Protein AF-A0A954P3N3-F1 (afdb_monomer_lite)

Structure (mmCIF, N/CA/C/O backbone):
data_AF-A0A954P3N3-F1
#
_entry.id   AF-A0A954P3N3-F1
#
loop_
_atom_site.group_PDB
_atom_site.id
_atom_site.type_symbol
_atom_site.label_atom_id
_atom_site.label_alt_id
_atom_site.label_comp_id
_atom_site.label_asym_id
_atom_site.label_entity_id
_atom_site.label_seq_id
_atom_site.pdbx_PDB_ins_code
_atom_site.Cartn_x
_atom_site.Cartn_y
_atom_site.Cartn_z
_atom_site.occupancy
_atom_site.B_iso_or_equiv
_atom_site.auth_seq_id
_atom_site.auth_comp_id
_atom_site.auth_asym_id
_atom_site.auth_atom_id
_atom_site.pdbx_PDB_model_num
ATOM 1 N N . MET A 1 1 ? 15.460 -10.161 -1.732 1.00 44.97 1 MET A N 1
ATOM 2 C CA . MET A 1 1 ? 14.731 -10.002 -2.999 1.00 44.97 1 MET A CA 1
ATOM 3 C C . MET A 1 1 ? 13.840 -11.208 -3.226 1.00 44.97 1 MET A C 1
ATOM 5 O O . MET A 1 1 ? 14.347 -12.303 -3.456 1.00 44.97 1 MET A O 1
ATOM 9 N N . MET A 1 2 ? 12.530 -11.019 -3.092 1.00 47.88 2 MET A N 1
ATOM 10 C CA . MET A 1 2 ? 11.535 -12.038 -3.416 1.00 47.88 2 MET A CA 1
ATOM 11 C C . MET A 1 2 ? 11.116 -11.872 -4.883 1.00 47.88 2 MET A C 1
ATOM 13 O O . MET A 1 2 ? 10.899 -10.753 -5.348 1.00 47.88 2 MET A O 1
ATOM 17 N N . ILE A 1 3 ? 11.045 -12.985 -5.615 1.00 57.16 3 ILE A N 1
ATOM 18 C CA . ILE A 1 3 ? 10.614 -13.038 -7.016 1.00 57.16 3 ILE A CA 1
ATOM 19 C C . ILE A 1 3 ? 9.316 -13.839 -7.060 1.00 57.16 3 ILE A C 1
ATOM 21 O O . ILE A 1 3 ? 9.303 -15.016 -6.699 1.00 57.16 3 ILE A O 1
ATOM 25 N N . ALA A 1 4 ? 8.239 -13.215 -7.528 1.00 56.47 4 ALA A N 1
ATOM 26 C CA . ALA A 1 4 ? 6.990 -13.890 -7.836 1.00 56.47 4 ALA A CA 1
ATOM 27 C C . ALA A 1 4 ? 6.860 -14.053 -9.357 1.00 56.47 4 ALA A C 1
ATOM 29 O O . ALA A 1 4 ? 6.959 -13.092 -10.121 1.00 56.47 4 ALA A O 1
ATOM 30 N N . VAL A 1 5 ? 6.630 -15.291 -9.795 1.00 49.16 5 VAL A N 1
ATOM 31 C CA . VAL A 1 5 ? 6.402 -15.636 -11.202 1.00 49.16 5 VAL A CA 1
ATOM 32 C C . VAL A 1 5 ? 4.926 -15.949 -11.392 1.00 49.16 5 VAL A C 1
ATOM 34 O O . VAL A 1 5 ? 4.408 -16.883 -10.779 1.00 49.16 5 VAL A O 1
ATOM 37 N N . GLN A 1 6 ? 4.249 -15.201 -12.263 1.00 39.75 6 GLN A N 1
ATOM 38 C CA . GLN A 1 6 ? 2.867 -15.486 -12.636 1.00 39.75 6 GLN A CA 1
ATOM 39 C C . GLN A 1 6 ? 2.790 -15.912 -14.105 1.00 39.75 6 GLN A C 1
ATOM 41 O O . GLN A 1 6 ? 3.155 -15.168 -15.017 1.00 39.75 6 GLN A O 1
ATOM 46 N N . SER A 1 7 ? 2.273 -17.121 -14.341 1.00 34.50 7 SER A N 1
ATOM 47 C CA . SER A 1 7 ? 1.965 -17.600 -15.690 1.00 34.50 7 SER A CA 1
ATOM 48 C C . SER A 1 7 ? 0.840 -16.756 -16.295 1.00 34.50 7 SER A C 1
ATOM 50 O O . SER A 1 7 ? -0.221 -16.585 -15.687 1.00 34.50 7 SER A O 1
ATOM 52 N N . ALA A 1 8 ? 1.057 -16.222 -17.497 1.00 39.81 8 ALA A N 1
ATOM 53 C CA . ALA A 1 8 ? 0.013 -15.560 -18.263 1.00 39.81 8 ALA A CA 1
ATOM 54 C C . ALA A 1 8 ? -0.977 -16.617 -18.784 1.00 39.81 8 ALA A C 1
ATOM 56 O O . ALA A 1 8 ? -0.788 -17.209 -19.845 1.00 39.81 8 ALA A O 1
ATOM 57 N N . GLY A 1 9 ? -2.042 -16.879 -18.024 1.00 37.25 9 GLY A N 1
ATOM 58 C CA . GLY A 1 9 ? -3.137 -17.759 -18.433 1.00 37.25 9 GLY A CA 1
ATOM 59 C C . GLY A 1 9 ? -3.940 -17.168 -19.594 1.00 37.25 9 GLY A C 1
ATOM 60 O O . GLY A 1 9 ? -4.992 -16.571 -19.390 1.00 37.25 9 GLY A O 1
ATOM 61 N N . GLY A 1 10 ? -3.445 -17.319 -20.822 1.00 30.97 10 GLY A N 1
ATOM 62 C CA . GLY A 1 10 ? -4.195 -17.044 -22.043 1.00 30.97 10 GLY A CA 1
ATOM 63 C C . GLY A 1 10 ? -5.036 -18.254 -22.447 1.00 30.97 10 GLY A C 1
ATOM 64 O O . GLY A 1 10 ? -4.511 -19.354 -22.607 1.00 30.97 10 GLY A O 1
ATOM 65 N N . ILE A 1 11 ? -6.340 -18.050 -22.660 1.00 36.94 11 ILE A N 1
ATOM 66 C CA . ILE A 1 11 ? -7.252 -19.033 -23.261 1.00 36.94 11 ILE A CA 1
ATOM 67 C C . ILE A 1 11 ? -6.791 -19.298 -24.705 1.00 36.94 11 ILE A C 1
ATOM 69 O O . ILE A 1 11 ? -7.250 -18.671 -25.657 1.00 36.94 11 ILE A O 1
ATOM 73 N N . ARG A 1 12 ? -5.857 -20.228 -24.893 1.00 35.78 12 ARG A N 1
ATOM 74 C CA . ARG A 1 12 ? -5.630 -20.902 -26.173 1.00 35.78 12 ARG A CA 1
ATOM 75 C C . ARG A 1 12 ? -5.727 -22.391 -25.914 1.00 35.78 12 ARG A C 1
ATOM 77 O O . ARG A 1 12 ? -4.878 -22.974 -25.251 1.00 35.78 12 ARG A O 1
ATOM 84 N N . GLY A 1 13 ? -6.808 -22.985 -26.414 1.00 34.66 13 GLY A N 1
ATOM 85 C CA . GLY A 1 13 ? -7.097 -24.403 -26.270 1.00 34.66 13 GLY A CA 1
ATOM 86 C C . GLY A 1 13 ? -5.960 -25.267 -26.806 1.00 34.66 13 GLY A C 1
ATOM 87 O O . GLY A 1 13 ? -5.831 -25.464 -28.011 1.00 34.66 13 GLY A O 1
ATOM 88 N N . ARG A 1 14 ? -5.163 -25.815 -25.893 1.00 33.09 14 ARG A N 1
ATOM 89 C CA . ARG A 1 14 ? -4.461 -27.085 -26.060 1.00 33.09 14 ARG A CA 1
ATOM 90 C C . ARG A 1 14 ? -4.616 -27.858 -24.756 1.00 33.09 14 ARG A C 1
ATOM 92 O O . ARG A 1 14 ? -4.480 -27.292 -23.677 1.00 33.09 14 ARG A O 1
ATOM 99 N N . HIS A 1 15 ? -5.003 -29.123 -24.886 1.00 28.38 15 HIS A N 1
ATOM 100 C CA . HIS A 1 15 ? -5.267 -30.042 -23.781 1.00 28.38 15 HIS A CA 1
ATOM 101 C C . HIS A 1 15 ? -4.127 -30.064 -22.745 1.00 28.38 15 HIS A C 1
ATOM 103 O O . HIS A 1 15 ? -2.961 -30.006 -23.143 1.00 28.38 15 HIS A O 1
ATOM 109 N N . PRO A 1 16 ? -4.435 -30.199 -21.442 1.00 28.98 16 PRO A N 1
ATOM 110 C CA . PRO A 1 16 ? -3.412 -30.271 -20.409 1.00 28.98 16 PRO A CA 1
ATOM 111 C C . PRO A 1 16 ? -2.798 -31.680 -20.374 1.00 28.98 16 PRO A C 1
ATOM 113 O O . PRO A 1 16 ? -3.548 -32.660 -20.362 1.00 28.98 16 PRO A O 1
ATOM 116 N N . PRO A 1 17 ? -1.466 -31.838 -20.284 1.00 30.66 17 PRO A N 1
ATOM 117 C CA . PRO A 1 17 ? -0.920 -33.008 -19.627 1.00 30.66 17 PRO A CA 1
ATOM 118 C C . PRO A 1 17 ? -1.142 -32.837 -18.120 1.00 30.66 17 PRO A C 1
ATOM 120 O O . PRO A 1 17 ? -0.838 -31.802 -17.526 1.00 30.66 17 PRO A O 1
ATOM 123 N N . SER A 1 18 ? -1.739 -33.854 -17.509 1.00 33.41 18 SER A N 1
ATOM 124 C CA . SER A 1 18 ? -1.973 -33.943 -16.074 1.00 33.41 18 SER A CA 1
ATOM 125 C C . SER A 1 18 ? -0.650 -33.871 -15.311 1.00 33.41 18 SER A C 1
ATOM 127 O O . SER A 1 18 ? 0.081 -34.857 -15.243 1.00 33.41 18 SER A O 1
ATOM 129 N N . THR A 1 19 ? -0.368 -32.730 -14.692 1.00 28.39 19 THR A N 1
ATOM 130 C CA . THR A 1 19 ? 0.668 -32.637 -13.663 1.00 28.39 19 THR A CA 1
ATOM 131 C C . THR A 1 19 ? 0.189 -31.672 -12.592 1.00 28.39 19 THR A C 1
ATOM 133 O O . THR A 1 19 ? -0.054 -30.497 -12.846 1.00 28.39 19 THR A O 1
ATOM 136 N N . SER A 1 20 ? -0.023 -32.227 -11.402 1.00 25.11 20 SER A N 1
ATOM 137 C CA . SER A 1 20 ? -0.339 -31.522 -10.163 1.00 25.11 20 SER A CA 1
ATOM 138 C C . SER A 1 20 ? 0.667 -30.388 -9.933 1.00 25.11 20 SER A C 1
ATOM 140 O O . SER A 1 20 ? 1.847 -30.655 -9.711 1.00 25.11 20 SER A O 1
ATOM 142 N N . LEU A 1 21 ? 0.202 -29.137 -9.961 1.00 26.50 21 LEU A N 1
ATOM 143 C CA . LEU A 1 21 ? 0.976 -27.969 -9.542 1.00 26.50 21 LEU A CA 1
ATOM 144 C C . LEU A 1 21 ? 1.099 -27.984 -8.014 1.00 26.50 21 LEU A C 1
ATOM 146 O O . LEU A 1 21 ? 0.220 -27.511 -7.298 1.00 26.50 21 LEU A O 1
ATOM 150 N N . ALA A 1 22 ? 2.194 -28.555 -7.520 1.00 24.34 22 ALA A N 1
ATOM 151 C CA . ALA A 1 22 ? 2.690 -28.238 -6.191 1.00 24.34 22 ALA A CA 1
ATOM 152 C C . ALA A 1 22 ? 3.301 -26.829 -6.234 1.00 24.34 22 ALA A C 1
ATOM 154 O O . ALA A 1 22 ? 4.053 -26.509 -7.156 1.00 24.34 22 ALA A O 1
ATOM 155 N N . ALA A 1 23 ? 2.985 -25.994 -5.242 1.00 27.66 23 ALA A N 1
ATOM 156 C CA . ALA A 1 23 ? 3.718 -24.762 -4.975 1.00 27.66 23 ALA A CA 1
ATOM 157 C C . ALA A 1 23 ? 5.172 -25.135 -4.638 1.00 27.66 23 ALA A C 1
ATOM 159 O O . ALA A 1 23 ? 5.476 -25.565 -3.528 1.00 27.66 23 ALA A O 1
ATOM 160 N N . GLY A 1 24 ? 6.047 -25.079 -5.640 1.00 24.27 24 GLY A N 1
ATOM 161 C CA . GLY A 1 24 ? 7.456 -25.418 -5.511 1.00 24.27 24 GLY A CA 1
ATOM 162 C C . GLY A 1 24 ? 8.285 -24.169 -5.259 1.00 24.27 24 GLY A C 1
ATOM 163 O O . GLY A 1 24 ? 8.449 -23.341 -6.151 1.00 24.27 24 GLY A O 1
ATOM 164 N N . THR A 1 25 ? 8.842 -24.055 -4.058 1.00 24.28 25 THR A N 1
ATOM 165 C CA . THR A 1 25 ? 10.007 -23.209 -3.790 1.00 24.28 25 THR A CA 1
ATOM 166 C C . THR A 1 25 ? 11.180 -23.779 -4.587 1.00 24.28 25 THR A C 1
ATOM 168 O O . THR A 1 25 ? 11.694 -24.848 -4.255 1.00 24.28 25 THR A O 1
ATOM 171 N N . TRP A 1 26 ? 11.599 -23.113 -5.661 1.00 26.52 26 TRP A N 1
ATOM 172 C CA . TRP A 1 26 ? 12.779 -23.536 -6.415 1.00 26.52 26 TRP A CA 1
ATOM 173 C C . TRP A 1 26 ? 14.045 -23.121 -5.657 1.00 26.52 26 TRP A C 1
ATOM 175 O O . TRP A 1 26 ? 14.507 -21.989 -5.758 1.00 26.52 26 TRP A O 1
ATOM 185 N N . ALA A 1 27 ? 14.609 -24.049 -4.883 1.00 23.83 27 ALA A N 1
ATOM 186 C CA . ALA A 1 27 ? 15.984 -23.957 -4.407 1.00 23.83 27 ALA A CA 1
ATOM 187 C C . ALA A 1 27 ? 16.910 -24.516 -5.498 1.00 23.83 27 ALA A C 1
ATOM 189 O O . ALA A 1 27 ? 16.914 -25.718 -5.766 1.00 23.83 27 ALA A O 1
ATOM 190 N N . ILE A 1 28 ? 17.681 -23.644 -6.149 1.00 29.25 28 ILE A N 1
ATOM 191 C CA . ILE A 1 28 ? 18.697 -24.044 -7.130 1.00 29.25 28 ILE A CA 1
ATOM 192 C C . ILE A 1 28 ? 19.820 -24.780 -6.381 1.00 29.25 28 ILE A C 1
ATOM 194 O O . ILE A 1 28 ? 20.606 -24.174 -5.648 1.00 29.25 28 ILE A O 1
ATOM 198 N N . SER A 1 29 ? 19.876 -26.105 -6.547 1.00 23.52 29 SER A N 1
ATOM 199 C CA . SER A 1 29 ? 20.951 -26.964 -6.042 1.00 23.52 29 SER A CA 1
ATOM 200 C C . SER A 1 29 ? 22.263 -26.602 -6.742 1.00 23.52 29 SER A C 1
ATOM 202 O O . SER A 1 29 ? 22.416 -26.805 -7.944 1.00 23.52 29 SER A O 1
ATOM 204 N N . HIS A 1 30 ? 23.191 -26.013 -5.988 1.00 34.56 30 HIS A N 1
ATOM 205 C CA . HIS A 1 30 ? 24.526 -25.673 -6.463 1.00 34.56 30 HIS A CA 1
ATOM 206 C C . HIS A 1 30 ? 25.463 -26.872 -6.314 1.00 34.56 30 HIS A C 1
ATOM 208 O O . HIS A 1 30 ? 25.883 -27.207 -5.207 1.00 34.56 30 HIS A O 1
ATOM 214 N N . SER A 1 31 ? 25.888 -27.435 -7.437 1.00 28.19 31 SER A N 1
ATOM 215 C CA . SER A 1 31 ? 27.193 -28.082 -7.531 1.00 28.19 31 SER A CA 1
ATOM 216 C C . SER A 1 31 ? 27.883 -27.579 -8.796 1.00 28.19 31 SER A C 1
ATOM 218 O O . SER A 1 31 ? 27.408 -27.833 -9.897 1.00 28.19 31 SER A O 1
ATOM 220 N N . ASP A 1 32 ? 28.986 -26.858 -8.586 1.00 29.09 32 ASP A N 1
ATOM 221 C CA . ASP A 1 32 ? 30.000 -26.453 -9.573 1.00 29.09 32 ASP 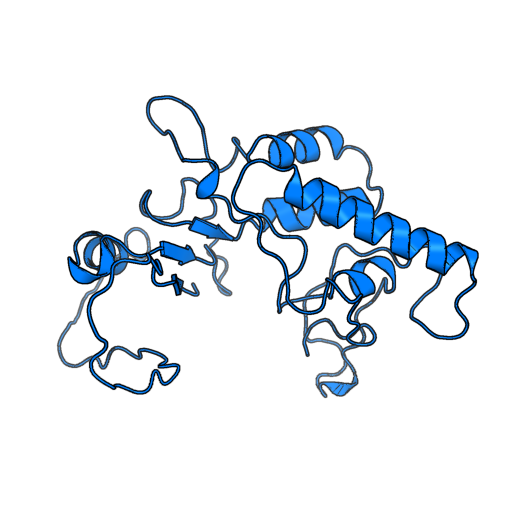A CA 1
ATOM 222 C C . ASP A 1 32 ? 29.830 -25.142 -10.347 1.00 29.09 32 ASP A C 1
ATOM 224 O O . ASP A 1 32 ? 30.134 -25.066 -11.535 1.00 29.09 32 ASP A O 1
ATOM 228 N N . VAL A 1 33 ? 29.515 -24.049 -9.644 1.00 30.22 33 VAL A N 1
ATOM 229 C CA . VAL A 1 33 ? 29.783 -22.706 -10.175 1.00 30.22 33 VAL A CA 1
ATOM 230 C C . VAL A 1 33 ? 30.387 -21.802 -9.096 1.00 30.22 33 VAL A C 1
ATOM 232 O O . VAL A 1 33 ? 29.708 -21.339 -8.183 1.00 30.22 33 VAL A O 1
ATOM 235 N N . ARG A 1 34 ? 31.698 -21.544 -9.187 1.00 28.84 34 ARG A N 1
ATOM 236 C CA . ARG A 1 34 ? 32.358 -20.470 -8.430 1.00 28.84 34 ARG A CA 1
ATOM 237 C C . ARG A 1 34 ? 32.257 -19.179 -9.236 1.00 28.84 34 ARG A C 1
ATOM 239 O O . ARG A 1 34 ? 33.102 -18.937 -10.092 1.00 28.84 34 ARG A O 1
ATOM 246 N N . PHE A 1 35 ? 31.278 -18.335 -8.928 1.00 34.22 35 PHE A N 1
ATOM 247 C CA . PHE A 1 35 ? 31.239 -16.972 -9.448 1.00 34.22 35 PHE A CA 1
ATOM 248 C C . PHE A 1 35 ? 31.500 -15.958 -8.331 1.00 34.22 35 PHE A C 1
ATOM 250 O O . PHE A 1 35 ? 30.670 -15.708 -7.464 1.00 34.22 35 PHE A O 1
ATOM 257 N N . CYS A 1 36 ? 32.701 -15.375 -8.358 1.00 30.62 36 CYS A N 1
ATOM 258 C CA . CYS A 1 36 ? 33.002 -14.110 -7.696 1.00 30.62 36 CYS A CA 1
ATOM 259 C C . CYS A 1 36 ? 32.359 -13.011 -8.546 1.00 30.62 36 CYS A C 1
ATOM 261 O O . CYS A 1 36 ? 32.961 -12.572 -9.528 1.00 30.62 36 CYS A O 1
ATOM 263 N N . HIS A 1 37 ? 31.103 -12.658 -8.274 1.00 43.09 37 HIS A N 1
ATOM 264 C CA . HIS A 1 37 ? 30.370 -11.672 -9.069 1.00 43.09 37 HIS A CA 1
ATOM 265 C C . HIS A 1 37 ? 29.916 -10.493 -8.219 1.00 43.09 37 HIS A C 1
ATOM 267 O O . HIS A 1 37 ? 29.552 -10.635 -7.053 1.00 43.09 37 HIS A O 1
ATOM 273 N N . SER A 1 38 ? 30.005 -9.314 -8.830 1.00 44.78 38 SER A N 1
ATOM 274 C CA . SER A 1 38 ? 29.583 -8.047 -8.253 1.00 44.78 38 SER A CA 1
ATOM 275 C C . SER A 1 38 ? 28.090 -8.097 -7.935 1.00 44.78 38 SER A C 1
ATOM 277 O O . SER A 1 38 ? 27.282 -8.368 -8.819 1.00 44.78 38 SER A O 1
ATOM 279 N N . LEU A 1 39 ? 27.714 -7.774 -6.695 1.00 55.00 39 LEU A N 1
ATOM 280 C CA . LEU A 1 39 ? 26.309 -7.585 -6.309 1.00 55.00 39 LEU A CA 1
ATOM 281 C C . LEU A 1 39 ? 25.640 -6.421 -7.064 1.00 55.00 39 LEU A C 1
ATOM 283 O O . LEU A 1 39 ? 24.421 -6.300 -7.025 1.00 55.00 39 LEU A O 1
ATOM 287 N N . ALA A 1 40 ? 26.421 -5.569 -7.740 1.00 59.03 40 ALA A N 1
ATOM 288 C CA . ALA A 1 40 ? 25.891 -4.460 -8.527 1.00 59.03 40 ALA A CA 1
ATOM 289 C C . ALA A 1 40 ? 25.200 -4.924 -9.821 1.00 59.03 40 ALA A C 1
ATOM 291 O O . ALA A 1 40 ? 24.256 -4.277 -10.259 1.00 59.03 40 ALA A O 1
ATOM 292 N N . GLU A 1 41 ? 25.638 -6.042 -10.409 1.00 65.50 41 GLU A N 1
ATOM 293 C CA . GLU A 1 41 ? 25.080 -6.601 -11.649 1.00 65.50 41 GLU A CA 1
ATOM 294 C C . GLU A 1 41 ? 25.051 -8.132 -11.551 1.00 65.50 41 GLU A C 1
ATOM 296 O O . GLU A 1 41 ? 25.907 -8.823 -12.112 1.00 65.50 41 GLU A O 1
ATOM 301 N N . PRO A 1 42 ? 24.115 -8.699 -10.773 1.00 75.31 42 PRO A N 1
ATOM 302 C CA . PRO A 1 42 ? 24.100 -10.134 -10.568 1.00 75.31 42 PRO A CA 1
ATOM 303 C C . PRO A 1 42 ? 23.642 -10.843 -11.859 1.00 75.31 42 PRO A C 1
ATOM 305 O O . PRO A 1 42 ? 22.656 -10.431 -12.480 1.00 75.31 42 PRO A O 1
ATOM 308 N N . PRO A 1 43 ? 24.321 -11.936 -12.259 1.00 80.94 43 PRO A N 1
ATOM 309 C CA . PRO A 1 43 ? 24.128 -12.592 -13.561 1.00 80.94 43 PRO A CA 1
ATOM 310 C C . PRO A 1 43 ? 22.709 -13.143 -13.750 1.00 80.94 43 PRO A C 1
ATOM 312 O O . PRO A 1 43 ? 22.212 -13.221 -14.872 1.00 80.94 43 PRO A O 1
ATOM 315 N N . ILE A 1 44 ? 22.037 -13.469 -12.642 1.00 86.25 44 ILE A N 1
ATOM 316 C CA . ILE A 1 44 ? 20.720 -14.106 -12.619 1.00 86.25 44 ILE A CA 1
ATOM 317 C C . ILE A 1 44 ? 19.659 -13.316 -13.393 1.00 86.25 44 ILE A C 1
ATOM 319 O O . ILE A 1 44 ? 18.785 -13.915 -14.010 1.00 86.25 44 ILE A O 1
ATOM 323 N N . PHE A 1 45 ? 19.735 -11.981 -13.421 1.00 85.06 45 PHE A N 1
ATOM 324 C CA . PHE A 1 45 ? 18.775 -11.179 -14.183 1.00 85.06 45 PHE A CA 1
ATOM 325 C C . PHE A 1 45 ? 18.962 -11.335 -15.691 1.00 85.06 45 PHE A C 1
ATOM 327 O O . PHE A 1 45 ? 17.975 -11.396 -16.419 1.00 85.06 45 PHE A O 1
ATOM 334 N N . GLY A 1 46 ? 20.211 -11.433 -16.154 1.00 84.69 46 GLY A N 1
ATOM 335 C CA . GLY A 1 46 ? 20.522 -11.705 -17.555 1.00 84.69 46 GLY A CA 1
ATOM 336 C C . GLY A 1 46 ? 20.116 -13.121 -17.956 1.00 84.69 46 GLY A C 1
ATOM 337 O O . GLY A 1 46 ? 19.527 -13.316 -19.018 1.00 84.69 46 GLY A O 1
ATOM 338 N N . GLU A 1 47 ? 20.357 -14.102 -17.085 1.00 88.81 47 GLU A N 1
ATOM 339 C CA . GLU A 1 47 ? 19.924 -15.487 -17.297 1.00 88.81 47 GLU A CA 1
ATOM 340 C C . GLU A 1 47 ? 18.397 -15.591 -17.389 1.00 88.81 47 GLU A C 1
ATOM 342 O O . GLU A 1 47 ? 17.885 -16.150 -18.354 1.00 88.81 47 GLU A O 1
ATOM 347 N N . ILE A 1 48 ? 17.657 -14.980 -16.455 1.00 89.00 48 ILE A N 1
ATOM 348 C CA . ILE A 1 48 ? 16.187 -14.951 -16.493 1.00 89.00 48 ILE A CA 1
ATOM 349 C C . ILE A 1 48 ? 15.689 -14.245 -17.758 1.00 89.00 48 ILE A C 1
ATOM 351 O O . ILE A 1 48 ? 14.786 -14.751 -18.420 1.00 89.00 48 ILE A O 1
ATOM 355 N N . ALA A 1 49 ? 16.285 -13.104 -18.119 1.00 85.50 49 ALA A N 1
ATOM 356 C CA . ALA A 1 49 ? 15.860 -12.326 -19.280 1.00 85.50 49 ALA A CA 1
ATOM 357 C C . ALA A 1 49 ? 16.109 -13.033 -20.621 1.00 85.50 49 ALA A C 1
ATOM 359 O O . ALA A 1 49 ? 15.425 -12.750 -21.601 1.00 85.50 49 ALA A O 1
ATOM 360 N N . THR A 1 50 ? 17.088 -13.936 -20.673 1.00 87.56 50 THR A N 1
ATOM 361 C CA . THR A 1 50 ? 17.445 -14.684 -21.888 1.00 87.56 50 THR A CA 1
ATOM 362 C C . THR A 1 50 ? 16.853 -16.092 -21.926 1.00 87.56 50 THR A C 1
ATOM 364 O O . THR A 1 50 ? 16.916 -16.746 -22.969 1.00 87.56 50 THR A O 1
ATOM 367 N N . HIS A 1 51 ? 16.252 -16.567 -20.830 1.00 89.69 51 HIS A N 1
ATOM 368 C CA . HIS A 1 51 ? 15.679 -17.904 -20.763 1.00 89.69 51 HIS A CA 1
ATOM 369 C C . HIS A 1 51 ? 14.380 -17.990 -21.590 1.00 89.69 51 HIS A C 1
ATOM 371 O O . HIS A 1 51 ? 13.409 -17.299 -21.277 1.00 89.69 51 HIS A O 1
ATOM 377 N N . PRO A 1 52 ? 14.297 -18.872 -22.605 1.00 90.75 52 PRO A N 1
ATOM 378 C CA . PRO A 1 52 ? 13.174 -18.897 -23.546 1.00 90.75 52 PRO A CA 1
ATOM 379 C C . PRO A 1 52 ? 11.829 -19.203 -22.875 1.00 90.75 52 PRO A C 1
ATOM 381 O O . PRO A 1 52 ? 10.831 -18.566 -23.197 1.00 90.75 52 PRO A O 1
ATOM 384 N N . ASP A 1 53 ? 11.799 -20.108 -21.891 1.00 90.44 53 ASP A N 1
ATOM 385 C CA . ASP A 1 53 ? 10.561 -20.445 -21.167 1.00 90.44 53 ASP A CA 1
ATOM 386 C C . ASP A 1 53 ? 10.050 -19.306 -20.266 1.00 90.44 53 ASP A C 1
ATOM 388 O O . ASP A 1 53 ? 8.902 -19.334 -19.822 1.00 90.44 53 ASP A O 1
ATOM 392 N N . LEU A 1 54 ? 10.898 -18.309 -19.981 1.00 87.69 54 LEU A N 1
ATOM 393 C CA . LEU A 1 54 ? 10.577 -17.171 -19.120 1.00 87.69 54 LEU A CA 1
ATOM 394 C C . LEU A 1 54 ? 10.303 -15.883 -19.919 1.00 87.69 54 LEU A C 1
ATOM 396 O O . LEU A 1 54 ? 9.997 -14.851 -19.326 1.00 87.69 54 LEU A O 1
ATOM 400 N N . ALA A 1 55 ? 10.382 -15.928 -21.251 1.00 84.69 55 ALA A N 1
ATOM 401 C CA . ALA A 1 55 ? 10.222 -14.742 -22.092 1.00 84.69 55 ALA A CA 1
ATOM 402 C C . ALA A 1 55 ? 8.789 -14.170 -22.071 1.00 84.69 55 ALA A C 1
ATOM 404 O O . ALA A 1 55 ? 8.612 -12.958 -22.155 1.00 84.69 55 ALA A O 1
ATOM 405 N N . ASP A 1 56 ? 7.774 -15.031 -21.917 1.00 85.75 56 ASP A N 1
ATOM 406 C CA . ASP A 1 56 ? 6.349 -14.665 -22.019 1.00 85.75 56 ASP A CA 1
ATOM 407 C C . ASP A 1 56 ? 5.600 -14.679 -20.666 1.00 85.75 56 ASP A C 1
ATOM 409 O O . ASP A 1 56 ? 4.365 -14.623 -20.616 1.00 85.75 56 ASP A O 1
ATOM 413 N N . ILE A 1 57 ? 6.316 -14.781 -19.543 1.00 89.69 57 ILE A N 1
ATOM 414 C CA . ILE A 1 57 ? 5.716 -14.782 -18.198 1.00 89.69 57 ILE A CA 1
ATOM 415 C C . ILE A 1 57 ? 5.764 -13.396 -17.559 1.00 89.69 57 ILE A C 1
ATOM 417 O O . ILE A 1 57 ? 6.617 -12.566 -17.865 1.00 89.69 57 ILE A O 1
ATOM 421 N N . ARG A 1 58 ? 4.853 -13.150 -16.614 1.00 89.12 58 ARG A N 1
ATOM 422 C CA . ARG A 1 58 ? 4.897 -11.931 -15.807 1.00 89.12 58 ARG A CA 1
ATOM 423 C C . ARG A 1 58 ? 5.841 -12.144 -14.634 1.00 89.12 58 ARG A C 1
ATOM 425 O O . ARG A 1 58 ? 5.638 -13.054 -13.827 1.00 89.12 58 ARG A O 1
ATOM 432 N N . LEU A 1 59 ? 6.844 -11.282 -14.551 1.00 91.44 59 LEU A N 1
ATOM 433 C CA . LEU A 1 59 ? 7.828 -11.261 -13.480 1.00 91.44 59 LEU A CA 1
ATOM 434 C C . LEU A 1 59 ? 7.507 -10.101 -12.541 1.00 91.44 59 LEU A C 1
ATOM 436 O O . LEU A 1 59 ? 7.435 -8.956 -12.981 1.00 91.44 59 LEU A O 1
ATOM 440 N N . ILE A 1 60 ? 7.294 -10.398 -11.260 1.00 92.81 60 ILE A N 1
ATOM 441 C CA . ILE A 1 60 ? 7.009 -9.402 -10.225 1.00 92.81 60 ILE A CA 1
ATOM 442 C C . ILE A 1 60 ? 8.087 -9.510 -9.144 1.00 92.81 60 ILE A C 1
ATOM 444 O O . ILE A 1 60 ? 8.399 -10.611 -8.687 1.00 92.81 60 ILE A O 1
ATOM 448 N N . ALA A 1 61 ? 8.654 -8.381 -8.729 1.00 92.19 61 ALA A N 1
ATOM 449 C CA . ALA A 1 61 ? 9.6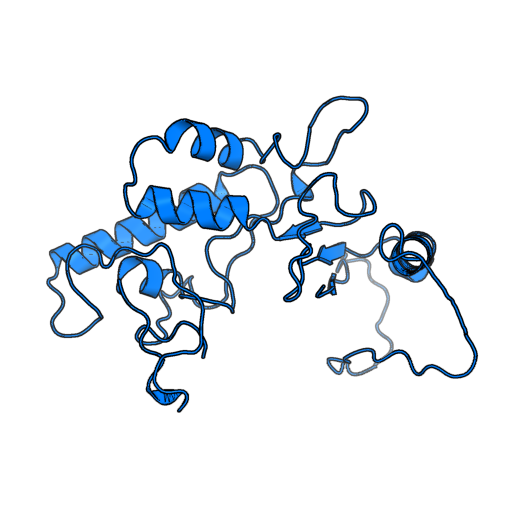83 -8.323 -7.698 1.00 92.19 61 ALA A CA 1
ATOM 450 C C . ALA A 1 61 ? 9.270 -7.451 -6.510 1.00 92.19 61 ALA A C 1
ATOM 452 O O . ALA A 1 61 ? 8.602 -6.426 -6.671 1.00 92.19 61 ALA A O 1
ATOM 453 N N . GLU A 1 62 ? 9.766 -7.828 -5.335 1.00 92.38 62 GLU A N 1
ATOM 454 C CA . GLU A 1 62 ? 10.020 -6.904 -4.230 1.00 92.38 62 GLU A CA 1
ATOM 455 C C . GLU A 1 62 ? 11.441 -6.350 -4.406 1.00 92.38 62 GLU A C 1
ATOM 457 O O . GLU A 1 62 ? 12.412 -7.074 -4.142 1.00 92.38 62 GLU A O 1
ATOM 462 N N . PRO A 1 63 ? 11.606 -5.109 -4.905 1.00 89.81 63 PRO A N 1
ATOM 463 C CA . PRO A 1 63 ? 12.901 -4.575 -5.326 1.00 89.81 63 PRO A CA 1
ATOM 464 C C . PRO A 1 63 ? 13.758 -4.096 -4.142 1.00 89.81 63 PRO A C 1
ATOM 466 O O . PRO A 1 63 ? 14.418 -3.059 -4.213 1.00 89.81 63 PRO A O 1
ATOM 469 N N . TRP A 1 64 ? 13.743 -4.831 -3.032 1.00 88.44 64 TRP A N 1
ATOM 470 C CA . TRP A 1 64 ? 14.533 -4.548 -1.840 1.00 88.44 64 TRP A CA 1
ATOM 471 C C . TRP A 1 64 ? 14.943 -5.823 -1.090 1.00 88.44 64 TRP A C 1
ATOM 473 O O . TRP A 1 64 ? 14.535 -6.949 -1.407 1.00 88.44 64 TRP A O 1
ATOM 483 N N . ASP A 1 65 ? 15.809 -5.651 -0.093 1.00 86.62 65 ASP A N 1
ATOM 484 C CA . ASP A 1 65 ? 16.168 -6.693 0.862 1.00 86.62 65 ASP A CA 1
ATOM 485 C C . ASP A 1 65 ? 16.266 -6.173 2.306 1.00 86.62 65 ASP A C 1
ATOM 487 O O . ASP A 1 65 ? 16.259 -4.973 2.574 1.00 86.62 65 ASP A O 1
ATOM 491 N N . ALA A 1 66 ? 16.366 -7.109 3.252 1.00 83.44 66 ALA A N 1
ATOM 492 C CA . ALA A 1 66 ? 16.499 -6.804 4.676 1.00 83.44 66 ALA A CA 1
ATOM 493 C C . ALA A 1 66 ? 17.879 -6.228 5.064 1.00 83.44 66 ALA A C 1
ATOM 495 O O . ALA A 1 66 ? 18.049 -5.768 6.190 1.00 83.44 66 ALA A O 1
ATOM 496 N N . HIS A 1 67 ? 18.865 -6.258 4.160 1.00 78.88 67 HIS A N 1
ATOM 497 C CA . HIS A 1 67 ? 20.222 -5.752 4.394 1.00 78.88 67 HIS A CA 1
ATOM 498 C C . HIS A 1 67 ? 20.405 -4.305 3.904 1.00 78.88 67 HIS A C 1
ATOM 500 O O . HIS A 1 67 ? 21.506 -3.762 4.000 1.00 78.88 67 HIS A O 1
ATOM 506 N N . GLY A 1 68 ? 19.332 -3.662 3.429 1.00 76.44 68 GLY A N 1
ATOM 507 C CA . GLY A 1 68 ? 19.303 -2.247 3.065 1.00 76.44 68 GLY A CA 1
ATOM 508 C C . GLY A 1 68 ? 19.420 -1.968 1.567 1.00 76.44 68 GLY A C 1
ATOM 509 O O . GLY A 1 68 ? 19.524 -0.803 1.179 1.00 76.44 68 GLY A O 1
ATOM 510 N N . LEU A 1 69 ? 19.391 -2.992 0.709 1.00 82.12 69 LEU A N 1
ATOM 511 C CA . LEU A 1 69 ? 19.278 -2.790 -0.731 1.00 82.12 69 LEU A CA 1
ATOM 512 C C . LEU A 1 69 ? 17.874 -2.271 -1.061 1.00 82.12 69 LEU A C 1
ATOM 514 O O . LEU A 1 69 ? 16.883 -2.910 -0.718 1.00 82.12 69 LEU A O 1
ATOM 518 N N . PHE A 1 70 ? 17.787 -1.137 -1.759 1.00 85.44 70 PHE A N 1
ATOM 519 C CA . PHE A 1 70 ? 16.524 -0.568 -2.236 1.00 85.44 70 PHE A CA 1
ATOM 520 C C . PHE A 1 70 ? 16.671 -0.099 -3.689 1.00 85.44 70 PHE A C 1
ATOM 522 O O . PHE A 1 70 ? 17.310 0.918 -3.981 1.00 85.44 70 PHE A O 1
ATOM 529 N N . GLN A 1 71 ? 16.099 -0.873 -4.607 1.00 86.31 71 GLN A N 1
ATOM 530 C CA . GLN A 1 71 ? 16.275 -0.761 -6.057 1.00 86.31 71 GLN A CA 1
ATOM 531 C C . GLN A 1 71 ? 14.970 -0.450 -6.801 1.00 86.31 71 GLN A C 1
ATOM 533 O O . GLN A 1 71 ? 14.893 -0.680 -7.998 1.00 86.31 71 GLN A O 1
ATOM 538 N N . LEU A 1 72 ? 13.952 0.091 -6.131 1.00 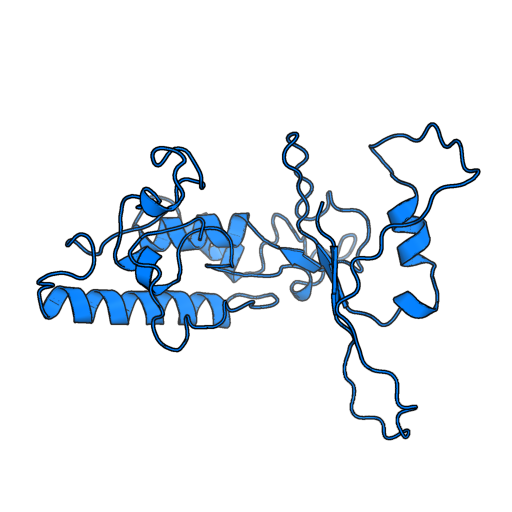88.38 72 LEU A N 1
ATOM 539 C CA . LEU A 1 72 ? 12.679 0.433 -6.772 1.00 88.38 72 LEU A CA 1
ATOM 540 C C . LEU A 1 72 ? 12.857 1.382 -7.979 1.00 88.38 72 LEU A C 1
ATOM 542 O O . LEU A 1 72 ? 13.631 2.343 -7.920 1.00 88.38 72 LEU A O 1
ATOM 546 N N . GLY A 1 73 ? 12.102 1.130 -9.049 1.00 87.62 73 GLY A N 1
ATOM 547 C CA . GLY A 1 73 ? 12.073 1.943 -10.265 1.00 87.62 73 GLY A CA 1
ATOM 548 C C . GLY A 1 73 ? 13.203 1.594 -11.236 1.00 87.62 73 GLY A C 1
ATOM 549 O O . GLY A 1 73 ? 13.539 0.422 -11.413 1.00 87.62 73 GLY A O 1
ATOM 550 N N . GLN A 1 74 ? 13.814 2.616 -11.845 1.00 82.31 74 GLN A N 1
ATOM 551 C CA . GLN A 1 74 ? 14.918 2.478 -12.816 1.00 82.31 74 GLN A CA 1
ATOM 552 C C . GLN A 1 74 ? 16.158 1.740 -12.279 1.00 82.31 74 GLN A C 1
ATOM 554 O O . GLN A 1 74 ? 17.002 1.296 -13.053 1.00 82.31 74 GLN A O 1
ATOM 559 N N . ARG A 1 75 ? 16.314 1.652 -10.952 1.00 82.44 75 ARG A N 1
ATOM 560 C CA . ARG A 1 75 ? 17.456 0.975 -10.321 1.00 82.44 75 ARG A CA 1
ATOM 561 C C . ARG A 1 75 ? 17.341 -0.548 -10.383 1.00 82.44 75 ARG A C 1
ATOM 563 O O . ARG A 1 75 ? 18.348 -1.221 -10.162 1.00 82.44 75 ARG A O 1
ATOM 570 N N . PHE A 1 76 ? 16.148 -1.083 -10.640 1.00 84.12 76 PHE A N 1
ATOM 571 C CA . PHE A 1 76 ? 15.939 -2.519 -10.727 1.00 84.12 76 PHE A CA 1
ATOM 572 C C . PHE A 1 76 ? 16.359 -3.036 -12.109 1.00 84.12 76 PHE A C 1
ATOM 574 O O . PHE A 1 76 ? 15.994 -2.428 -13.119 1.00 84.12 76 PHE A O 1
ATOM 581 N N . PRO A 1 77 ? 17.099 -4.153 -12.197 1.00 79.06 77 PRO A N 1
ATOM 582 C CA . PRO A 1 77 ? 17.583 -4.640 -13.482 1.00 79.06 77 PRO A CA 1
ATOM 583 C C . PRO A 1 77 ? 16.461 -5.113 -14.417 1.00 79.06 77 PRO A C 1
ATOM 585 O O . PRO A 1 77 ? 15.710 -6.038 -14.110 1.00 79.06 77 PRO A O 1
ATOM 588 N N . GLY A 1 78 ? 16.430 -4.535 -15.619 1.00 74.62 78 GLY A N 1
ATOM 589 C CA . GLY A 1 78 ? 15.589 -4.981 -16.730 1.00 74.62 78 GLY A CA 1
ATOM 590 C C . GLY A 1 78 ? 14.183 -4.373 -16.760 1.00 74.62 78 GLY A C 1
ATOM 591 O O . GLY A 1 78 ? 13.562 -4.087 -15.742 1.00 74.62 78 GLY A O 1
ATOM 592 N N . THR A 1 79 ? 13.647 -4.216 -17.970 1.00 76.38 79 THR A N 1
ATOM 593 C CA . THR A 1 79 ? 12.334 -3.597 -18.234 1.00 76.38 79 THR A CA 1
ATOM 594 C C . THR A 1 79 ? 11.164 -4.586 -18.209 1.00 76.38 79 THR A C 1
ATOM 596 O O . THR A 1 79 ? 10.010 -4.186 -18.315 1.00 76.38 79 THR A O 1
ATOM 599 N N . MET A 1 80 ? 11.438 -5.886 -18.056 1.00 81.44 80 MET A N 1
ATOM 600 C CA . MET A 1 80 ? 10.402 -6.931 -18.028 1.00 81.44 80 MET A CA 1
ATOM 601 C C . MET A 1 80 ? 9.752 -7.105 -16.650 1.00 81.44 80 MET A C 1
ATOM 603 O O . MET A 1 80 ? 8.730 -7.776 -16.524 1.00 81.44 80 MET A O 1
ATOM 607 N N . TRP A 1 81 ? 10.350 -6.518 -15.613 1.00 88.56 81 TRP A N 1
ATOM 608 C CA . TRP A 1 81 ? 9.913 -6.683 -14.236 1.00 88.56 81 TRP A CA 1
ATOM 609 C C . TRP A 1 81 ? 8.853 -5.658 -13.862 1.00 88.56 81 TRP A C 1
ATOM 611 O O . TRP A 1 81 ? 9.027 -4.448 -14.032 1.00 88.56 81 TRP A O 1
ATOM 621 N N . MET A 1 82 ? 7.772 -6.170 -13.292 1.00 92.50 82 MET A N 1
ATOM 622 C CA . MET A 1 82 ? 6.846 -5.403 -12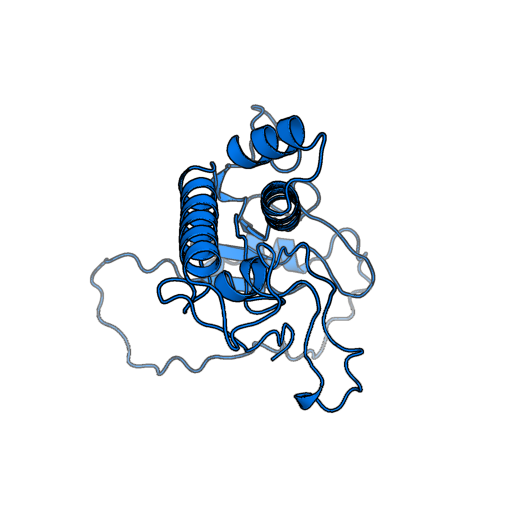.481 1.00 92.50 82 MET A CA 1
ATOM 623 C C . MET A 1 82 ? 7.398 -5.351 -11.052 1.00 92.50 82 MET A C 1
ATOM 625 O O . MET A 1 82 ? 8.021 -6.300 -10.577 1.00 92.50 82 MET A O 1
ATOM 629 N N . GLN A 1 83 ? 7.192 -4.246 -10.353 1.00 93.38 83 GLN A N 1
ATOM 630 C CA . GLN A 1 83 ? 7.829 -3.977 -9.071 1.00 93.38 83 GLN A CA 1
ATOM 631 C C . GLN A 1 83 ? 6.783 -3.519 -8.062 1.00 93.38 83 GLN A C 1
ATOM 633 O O . GLN A 1 83 ? 5.994 -2.617 -8.351 1.00 93.38 83 GLN A O 1
ATOM 638 N N . TRP A 1 84 ? 6.785 -4.122 -6.874 1.00 96.19 84 TRP A N 1
ATOM 639 C CA . TRP A 1 84 ? 5.965 -3.656 -5.757 1.00 96.19 84 TRP A CA 1
ATOM 640 C C . TRP A 1 84 ? 6.350 -2.222 -5.401 1.00 96.19 84 TRP A C 1
ATOM 642 O O . TRP A 1 84 ? 7.486 -1.946 -5.023 1.00 96.19 84 TRP A O 1
ATOM 652 N N . ASN A 1 85 ? 5.407 -1.292 -5.526 1.00 96.19 85 ASN A N 1
ATOM 653 C CA . ASN A 1 85 ? 5.655 0.121 -5.285 1.00 96.19 85 ASN A CA 1
ATOM 654 C C . ASN A 1 85 ? 5.380 0.495 -3.819 1.00 96.19 85 ASN A C 1
ATOM 656 O O . ASN A 1 85 ? 4.299 0.975 -3.470 1.00 96.19 85 ASN A O 1
ATOM 660 N N . ALA A 1 86 ? 6.381 0.303 -2.953 1.00 93.81 86 ALA A N 1
ATOM 661 C CA . ALA A 1 86 ? 6.302 0.722 -1.549 1.00 93.81 86 ALA A CA 1
ATOM 662 C C . ALA A 1 86 ? 6.055 2.236 -1.397 1.00 93.81 86 ALA A C 1
ATOM 664 O O . ALA A 1 86 ? 5.310 2.651 -0.512 1.00 93.81 86 ALA A O 1
ATOM 665 N N . GLY A 1 87 ? 6.586 3.065 -2.306 1.00 94.88 87 GLY A N 1
ATOM 666 C CA . GLY A 1 87 ? 6.340 4.512 -2.301 1.00 94.88 87 GLY A CA 1
ATOM 667 C C . GLY A 1 87 ? 4.868 4.873 -2.537 1.00 94.88 87 GLY A C 1
ATOM 668 O O . GLY A 1 87 ? 4.360 5.832 -1.947 1.00 94.88 87 GLY A O 1
ATOM 669 N N . PHE A 1 88 ? 4.157 4.089 -3.356 1.00 97.06 88 PHE A N 1
ATOM 670 C CA . PHE A 1 88 ? 2.708 4.196 -3.527 1.00 97.06 88 PHE A CA 1
ATOM 671 C C . PHE A 1 88 ? 1.978 3.850 -2.230 1.00 97.06 88 PHE A C 1
ATOM 673 O O . PHE A 1 88 ? 1.181 4.665 -1.761 1.00 97.06 88 PHE A O 1
ATOM 680 N N . ARG A 1 89 ? 2.293 2.693 -1.625 1.00 96.44 89 ARG A N 1
ATOM 681 C CA . ARG A 1 89 ? 1.718 2.255 -0.342 1.00 96.44 89 ARG A CA 1
ATOM 682 C C . ARG A 1 89 ? 1.857 3.345 0.716 1.00 96.44 89 ARG A C 1
ATOM 684 O O . ARG A 1 89 ? 0.851 3.812 1.243 1.00 96.44 89 ARG A O 1
ATOM 691 N N . GLU A 1 90 ? 3.084 3.777 0.994 1.00 95.62 90 GLU A N 1
ATOM 692 C CA . GLU A 1 90 ? 3.362 4.751 2.052 1.00 95.62 90 GLU A CA 1
ATOM 693 C C . GLU A 1 90 ? 2.648 6.081 1.805 1.00 95.62 90 GLU A C 1
ATOM 695 O O . GLU A 1 90 ? 1.993 6.608 2.703 1.00 95.62 90 GLU A O 1
ATOM 700 N N . THR A 1 91 ? 2.714 6.616 0.582 1.00 97.06 91 THR A N 1
ATOM 701 C CA . THR A 1 91 ? 2.068 7.897 0.261 1.00 97.06 91 THR A CA 1
ATOM 702 C C . THR A 1 91 ? 0.556 7.817 0.444 1.00 97.06 91 THR A C 1
ATOM 704 O O . THR A 1 91 ? -0.029 8.711 1.055 1.00 97.06 91 THR A O 1
ATOM 707 N N . MET A 1 92 ? -0.082 6.751 -0.050 1.00 95.88 92 MET A N 1
ATOM 708 C CA . MET A 1 92 ? -1.531 6.580 0.061 1.00 95.88 92 MET A CA 1
ATOM 709 C C . MET A 1 92 ? -1.971 6.440 1.519 1.00 95.88 92 MET A C 1
ATOM 711 O O . MET A 1 92 ? -2.904 7.122 1.940 1.00 95.88 92 MET A O 1
ATOM 715 N N . GLN A 1 93 ? -1.276 5.615 2.306 1.00 96.00 93 GLN A N 1
ATOM 716 C CA . GLN A 1 93 ? -1.582 5.433 3.726 1.00 96.00 93 GLN A CA 1
ATOM 717 C C . GLN A 1 93 ? -1.415 6.743 4.518 1.00 96.00 93 GLN A C 1
ATOM 719 O O . GLN A 1 93 ? -2.316 7.153 5.250 1.00 96.00 93 GLN A O 1
ATOM 724 N N . ARG A 1 94 ? -0.319 7.481 4.296 1.00 96.69 94 ARG A N 1
ATOM 725 C CA . ARG A 1 94 ? -0.084 8.782 4.944 1.00 96.69 94 ARG A CA 1
ATOM 726 C C . ARG A 1 94 ? -1.112 9.844 4.535 1.00 96.69 94 ARG A C 1
ATOM 728 O O . ARG A 1 94 ? -1.549 10.628 5.377 1.00 96.69 94 ARG A O 1
ATOM 735 N N . CYS A 1 95 ? -1.563 9.842 3.277 1.00 94.56 95 CYS A N 1
ATOM 736 C CA . CYS A 1 95 ? -2.664 10.703 2.830 1.00 94.56 95 CYS A CA 1
ATOM 737 C C . CYS A 1 95 ? -3.977 10.365 3.550 1.00 94.56 95 CYS A C 1
ATOM 739 O O . CYS A 1 95 ? -4.699 11.272 3.957 1.00 94.56 95 CYS A O 1
ATOM 741 N N . MET A 1 96 ? -4.278 9.079 3.757 1.00 92.19 96 MET A N 1
ATOM 742 C CA . MET A 1 96 ? -5.471 8.643 4.500 1.00 92.19 96 MET A CA 1
ATOM 743 C C . MET A 1 96 ? -5.419 9.028 5.975 1.00 92.19 96 MET A C 1
ATOM 745 O O . MET A 1 96 ? -6.441 9.384 6.563 1.00 92.19 96 MET A O 1
ATOM 749 N N . ARG A 1 97 ? -4.216 9.044 6.551 1.00 93.75 97 ARG A N 1
ATOM 750 C CA . ARG A 1 97 ? -3.946 9.585 7.886 1.00 93.75 97 ARG A CA 1
ATOM 751 C C . ARG A 1 97 ? -4.065 11.115 7.964 1.00 93.75 97 ARG A C 1
ATOM 753 O O . ARG A 1 97 ? -3.979 11.674 9.051 1.00 93.75 97 ARG A O 1
ATOM 760 N N . SER A 1 98 ? -4.327 11.789 6.840 1.00 91.44 98 SER A N 1
ATOM 761 C CA . SER A 1 98 ? -4.444 13.249 6.732 1.00 91.44 98 SER A CA 1
ATOM 762 C C . SER A 1 98 ? -3.157 13.994 7.102 1.00 91.44 98 SER A C 1
ATOM 764 O O . SER A 1 98 ? -3.202 15.039 7.742 1.00 91.44 98 SER A O 1
ATOM 766 N N . GLU A 1 99 ? -1.997 13.463 6.706 1.00 94.94 99 GLU A N 1
ATOM 767 C CA . GLU A 1 99 ? -0.736 14.199 6.823 1.00 94.94 99 GLU A CA 1
ATOM 768 C C . GLU A 1 99 ? -0.644 15.366 5.830 1.00 94.94 99 GLU A C 1
ATOM 770 O O . GLU A 1 99 ? -0.957 15.237 4.642 1.00 94.94 99 GLU A O 1
ATOM 775 N N . ASP A 1 100 ? -0.150 16.503 6.319 1.00 94.44 100 ASP A N 1
ATOM 776 C CA . ASP A 1 100 ? -0.009 17.726 5.536 1.00 94.44 100 ASP A CA 1
ATOM 777 C C . ASP A 1 100 ? 1.075 17.622 4.449 1.00 94.44 100 ASP A C 1
ATOM 779 O O . ASP A 1 100 ? 2.078 16.918 4.577 1.00 94.44 100 ASP A O 1
ATOM 783 N N . GLY A 1 101 ? 0.899 18.385 3.366 1.00 95.38 101 GLY A N 1
ATOM 784 C CA . GLY A 1 101 ? 1.923 18.559 2.328 1.00 95.38 101 GLY A CA 1
ATOM 785 C C . GLY A 1 101 ? 2.083 17.393 1.345 1.00 95.38 101 GLY A C 1
ATOM 786 O O . GLY A 1 101 ? 2.977 17.431 0.503 1.00 95.38 101 GLY A O 1
ATOM 787 N N . LEU A 1 102 ? 1.217 16.377 1.392 1.00 96.38 102 LEU A N 1
ATOM 788 C CA . LEU A 1 102 ? 1.342 15.182 0.547 1.00 96.38 102 LEU A CA 1
ATOM 789 C C . LEU A 1 102 ? 0.673 15.275 -0.829 1.00 96.38 102 LEU A C 1
ATOM 791 O O . LEU A 1 102 ? 0.836 14.361 -1.631 1.00 96.38 102 LEU A O 1
ATOM 795 N N . VAL A 1 103 ? -0.039 16.363 -1.141 1.00 95.88 103 VAL A N 1
ATOM 796 C CA . VAL A 1 103 ? -0.793 16.497 -2.404 1.00 95.88 103 VAL A CA 1
ATOM 797 C C . VAL A 1 103 ? 0.094 16.282 -3.635 1.00 95.88 103 VAL A C 1
ATOM 799 O O . VAL A 1 103 ? -0.314 15.577 -4.553 1.00 95.88 103 VAL A O 1
ATOM 802 N N . GLY A 1 104 ? 1.315 16.830 -3.648 1.00 97.00 104 GLY A N 1
ATOM 803 C CA . GLY A 1 104 ? 2.258 16.621 -4.754 1.00 97.00 104 GLY A CA 1
ATOM 804 C C . GLY A 1 104 ? 2.621 15.145 -4.930 1.00 97.00 104 GLY A C 1
ATOM 805 O O . GLY A 1 104 ? 2.447 14.592 -6.011 1.00 97.00 104 GLY A O 1
ATOM 806 N N . ASN A 1 105 ? 3.017 14.485 -3.837 1.00 96.94 105 ASN A N 1
ATOM 807 C CA . ASN A 1 105 ? 3.358 13.061 -3.844 1.00 96.94 105 ASN A CA 1
ATOM 808 C C . ASN A 1 105 ? 2.167 12.191 -4.266 1.00 96.94 105 ASN A C 1
ATOM 810 O O . ASN A 1 105 ? 2.344 11.252 -5.040 1.00 96.94 105 ASN A O 1
ATOM 814 N N . LEU A 1 106 ? 0.959 12.513 -3.792 1.00 96.69 106 LEU A N 1
ATOM 815 C CA . LEU A 1 106 ? -0.273 11.821 -4.165 1.00 96.69 106 LEU A CA 1
ATOM 816 C C . LEU A 1 106 ? -0.521 11.905 -5.674 1.00 96.69 106 LEU A C 1
ATOM 818 O O . LEU A 1 106 ? -0.793 10.884 -6.299 1.00 96.69 106 LEU A O 1
ATOM 822 N N . MET A 1 107 ? -0.388 13.096 -6.266 1.00 97.06 107 MET A N 1
ATOM 823 C CA . MET A 1 107 ? -0.570 13.279 -7.709 1.00 97.06 107 MET A CA 1
ATOM 824 C C . MET A 1 107 ? 0.466 12.493 -8.513 1.00 97.06 107 MET A C 1
ATOM 826 O O . MET A 1 107 ? 0.091 11.811 -9.463 1.00 97.06 107 MET A O 1
ATOM 830 N N . THR A 1 108 ? 1.731 12.492 -8.086 1.00 96.06 108 THR A N 1
ATOM 831 C CA . THR A 1 108 ? 2.786 11.652 -8.676 1.00 96.06 108 THR A CA 1
ATOM 832 C C . THR A 1 108 ? 2.418 10.166 -8.628 1.00 96.06 108 THR A C 1
ATOM 834 O O . THR A 1 108 ? 2.506 9.468 -9.638 1.00 96.06 108 THR A O 1
ATOM 837 N N . ARG A 1 109 ? 1.927 9.666 -7.483 1.00 96.56 109 ARG A N 1
ATOM 838 C CA . ARG A 1 109 ? 1.499 8.262 -7.359 1.00 96.56 109 ARG A CA 1
ATOM 839 C C . ARG A 1 109 ? 0.315 7.925 -8.269 1.00 96.56 109 ARG A C 1
ATOM 841 O O . ARG A 1 109 ? 0.317 6.861 -8.878 1.00 96.56 109 ARG A O 1
ATOM 848 N N . LEU A 1 110 ? -0.675 8.814 -8.371 1.00 95.94 110 LEU A N 1
ATOM 849 C CA . LEU A 1 110 ? -1.850 8.623 -9.230 1.00 95.94 110 LEU A CA 1
ATOM 850 C C . LEU A 1 110 ? -1.500 8.668 -10.724 1.00 95.94 110 LEU A C 1
ATOM 852 O O . LEU A 1 110 ? -2.094 7.924 -11.502 1.00 95.94 110 LEU A O 1
ATOM 856 N N . TYR A 1 111 ? -0.541 9.510 -11.117 1.00 94.94 111 TYR A N 1
ATOM 857 C CA . TYR A 1 111 ? -0.103 9.654 -12.509 1.00 94.94 111 TYR A CA 1
ATOM 858 C C . TYR A 1 111 ? 0.625 8.412 -13.045 1.00 94.94 111 TYR A C 1
ATOM 860 O O . TYR A 1 111 ? 0.550 8.120 -14.239 1.00 94.94 111 TYR A O 1
ATOM 868 N N . GLY A 1 112 ? 1.268 7.641 -12.164 1.00 92.69 112 GLY A N 1
ATOM 869 C CA . GLY A 1 112 ? 2.017 6.434 -12.532 1.00 92.69 112 GLY A CA 1
ATOM 870 C C . GLY A 1 112 ? 3.362 6.284 -11.827 1.00 92.69 112 GLY A C 1
ATOM 871 O O . GLY A 1 112 ? 4.101 5.359 -12.143 1.00 92.69 112 GLY A O 1
ATOM 872 N N . SER A 1 113 ? 3.669 7.151 -10.853 1.00 94.31 113 SER A N 1
ATOM 873 C CA . SER A 1 113 ? 4.980 7.229 -10.195 1.00 94.31 113 SER A CA 1
ATOM 874 C C . SER A 1 113 ? 6.114 7.466 -11.198 1.00 94.31 113 SER A C 1
ATOM 876 O O . SER A 1 113 ? 7.085 6.713 -11.225 1.00 94.31 113 SER A O 1
ATOM 878 N N . ASP A 1 114 ? 5.975 8.501 -12.029 1.00 91.50 114 ASP A N 1
ATOM 879 C CA . ASP A 1 114 ? 6.931 8.902 -13.075 1.00 91.50 114 ASP A CA 1
ATOM 880 C C . ASP A 1 114 ? 8.326 9.245 -12.531 1.00 91.50 114 ASP A C 1
ATOM 882 O O . ASP A 1 114 ? 9.333 9.085 -13.216 1.00 91.50 114 ASP A O 1
ATOM 886 N N . ASP A 1 115 ? 8.407 9.624 -11.257 1.00 91.50 115 ASP A N 1
ATOM 887 C CA . ASP A 1 115 ? 9.660 9.799 -10.526 1.00 91.50 115 ASP A CA 1
ATOM 888 C C . ASP A 1 115 ? 10.459 8.493 -10.339 1.00 91.50 115 ASP A C 1
ATOM 890 O O . ASP A 1 115 ? 11.682 8.527 -10.196 1.00 91.50 115 ASP A O 1
ATOM 894 N N . LEU A 1 116 ? 9.780 7.340 -10.341 1.00 90.19 116 LEU A N 1
ATOM 895 C CA . LEU A 1 116 ? 10.376 6.003 -10.228 1.00 90.19 116 LEU A CA 1
ATOM 896 C C . LEU A 1 116 ? 10.389 5.258 -11.569 1.00 90.19 116 LEU A C 1
ATOM 898 O O . LEU A 1 116 ? 11.348 4.542 -11.871 1.00 90.19 116 LEU A O 1
ATOM 902 N N . PHE A 1 117 ? 9.322 5.423 -12.348 1.00 89.12 117 PHE A N 1
ATOM 903 C CA . PHE A 1 117 ? 9.049 4.764 -13.621 1.00 89.12 117 PHE A CA 1
ATOM 904 C C . PHE A 1 117 ? 8.848 5.845 -14.691 1.00 89.12 117 PHE A C 1
ATOM 906 O O . PHE A 1 117 ? 7.705 6.166 -15.018 1.00 89.12 117 PHE A O 1
ATOM 913 N N . PRO A 1 118 ? 9.936 6.444 -15.204 1.00 86.31 118 PRO A N 1
ATOM 914 C CA . PRO A 1 118 ? 9.846 7.556 -16.143 1.00 86.31 118 PRO A CA 1
ATOM 915 C C . PRO A 1 118 ? 9.108 7.129 -17.416 1.00 86.31 118 PRO A C 1
ATOM 917 O O . PRO A 1 118 ? 9.272 6.010 -17.905 1.00 86.31 118 PRO A O 1
ATOM 920 N N . ASP A 1 119 ? 8.313 8.033 -17.972 1.00 79.00 119 ASP A N 1
ATOM 921 C CA . ASP A 1 119 ? 7.553 7.824 -19.205 1.00 79.00 119 ASP A CA 1
ATOM 922 C C . ASP A 1 119 ? 8.180 8.542 -20.418 1.00 79.00 119 ASP A C 1
ATOM 924 O O . ASP A 1 119 ? 7.564 8.635 -21.484 1.00 79.00 119 ASP A O 1
ATOM 928 N N . ASP A 1 120 ? 9.420 9.028 -20.291 1.00 78.81 120 ASP A N 1
ATOM 929 C CA . ASP A 1 120 ? 10.131 9.705 -21.368 1.00 78.81 120 ASP A CA 1
ATOM 930 C C . ASP A 1 120 ? 10.620 8.725 -22.448 1.00 78.81 120 ASP A C 1
ATOM 932 O O . ASP A 1 120 ? 11.013 7.592 -22.189 1.00 78.81 120 ASP A O 1
ATOM 936 N N . LEU A 1 121 ? 10.608 9.168 -23.710 1.00 66.19 121 LEU A N 1
ATOM 937 C CA . LEU A 1 121 ? 10.910 8.334 -24.886 1.00 66.19 121 LEU A CA 1
ATOM 938 C C . LEU A 1 121 ? 12.185 7.454 -24.797 1.00 66.19 121 LEU A C 1
ATOM 940 O O . LEU A 1 121 ? 12.148 6.353 -25.348 1.00 66.19 121 LEU A O 1
ATOM 944 N N . PRO A 1 122 ? 13.306 7.879 -24.171 1.00 61.78 122 PRO A N 1
ATOM 945 C CA . PRO A 1 122 ? 14.524 7.070 -24.078 1.00 61.78 122 PRO A CA 1
ATOM 946 C C . PRO A 1 122 ? 14.513 6.029 -22.949 1.00 61.78 122 PRO A C 1
ATOM 948 O O . PRO A 1 122 ? 15.201 5.016 -23.078 1.00 61.78 122 PRO A O 1
ATOM 951 N N . PHE A 1 123 ? 13.774 6.268 -21.859 1.00 62.25 123 PHE A N 1
ATOM 952 C CA . PHE A 1 123 ? 13.740 5.399 -20.674 1.00 62.25 123 PHE A CA 1
ATOM 953 C C . PHE A 1 123 ? 12.343 4.866 -20.366 1.00 62.25 123 PHE A C 1
ATOM 955 O O . PHE A 1 123 ? 12.129 4.388 -19.254 1.00 62.25 123 PHE A O 1
ATOM 962 N N . ALA A 1 124 ? 11.435 4.928 -21.349 1.00 60.47 124 ALA A N 1
ATOM 963 C CA . ALA A 1 124 ? 10.017 4.631 -21.220 1.00 60.47 124 ALA A CA 1
ATOM 964 C C . ALA A 1 124 ? 9.788 3.322 -20.459 1.00 60.47 124 ALA A C 1
ATOM 966 O O . ALA A 1 124 ? 9.809 2.222 -21.018 1.00 60.47 124 ALA A O 1
ATOM 967 N N . CYS A 1 125 ? 9.562 3.466 -19.159 1.00 69.06 125 CYS A N 1
ATOM 968 C CA . CYS A 1 125 ? 9.011 2.428 -18.330 1.00 69.06 125 CYS A CA 1
ATOM 969 C C . CYS A 1 125 ? 7.515 2.429 -18.603 1.00 69.06 125 CYS A C 1
ATOM 971 O O . CYS A 1 125 ? 6.877 3.474 -18.751 1.00 69.06 125 CYS A O 1
ATOM 973 N N . HIS A 1 126 ? 6.924 1.247 -18.694 1.00 75.25 126 HIS A N 1
ATOM 974 C CA . HIS A 1 126 ? 5.479 1.187 -18.800 1.00 75.25 126 HIS A CA 1
ATOM 975 C C . HIS A 1 126 ? 4.879 1.435 -17.415 1.00 75.25 126 HIS A C 1
ATOM 977 O O . HIS A 1 126 ? 5.315 0.783 -16.464 1.00 75.25 126 HIS A O 1
ATOM 983 N N . PRO A 1 127 ? 3.831 2.273 -17.276 1.00 76.19 127 PRO A N 1
ATOM 984 C CA . PRO A 1 127 ? 3.140 2.442 -15.998 1.00 76.19 127 PRO A CA 1
ATOM 985 C C . PRO A 1 127 ? 2.713 1.108 -15.372 1.00 76.19 127 PRO A C 1
ATOM 987 O O . PRO A 1 127 ? 2.738 0.945 -14.157 1.00 76.19 127 PRO A O 1
ATOM 990 N N . SER A 1 128 ? 2.409 0.102 -16.202 1.00 85.50 128 SER A N 1
ATOM 991 C CA . SER A 1 128 ? 2.093 -1.261 -15.766 1.00 85.50 128 SER A CA 1
ATOM 992 C C . SER A 1 128 ? 3.203 -1.946 -14.959 1.00 85.50 128 SER A C 1
ATOM 994 O O . SER A 1 128 ? 2.903 -2.899 -14.245 1.00 85.50 128 SER A O 1
ATOM 996 N N . GLN A 1 129 ? 4.459 -1.500 -15.048 1.00 90.25 129 GLN A N 1
ATOM 997 C CA . GLN A 1 129 ? 5.554 -2.012 -14.221 1.00 90.25 129 GLN A CA 1
ATOM 998 C C . GLN A 1 129 ? 5.405 -1.614 -12.750 1.00 90.25 129 GLN A C 1
ATOM 1000 O O . GLN A 1 129 ? 5.893 -2.337 -11.887 1.00 90.25 129 GLN A O 1
ATOM 1005 N N . SER A 1 130 ? 4.706 -0.521 -12.439 1.00 94.00 130 SER A N 1
ATOM 1006 C CA . SER A 1 130 ? 4.368 -0.181 -11.059 1.00 94.00 130 SER A CA 1
ATOM 1007 C C . SER A 1 130 ? 3.229 -1.074 -10.571 1.00 94.00 130 SER A C 1
ATOM 1009 O O . SER A 1 130 ? 2.101 -0.973 -11.059 1.00 94.00 130 SER A O 1
ATOM 1011 N N . VAL A 1 131 ? 3.504 -1.941 -9.596 1.00 96.50 131 VAL A N 1
ATOM 1012 C CA . VAL A 1 131 ? 2.464 -2.666 -8.860 1.00 96.50 131 VAL A CA 1
ATOM 1013 C C . VAL A 1 131 ? 2.036 -1.797 -7.685 1.00 96.50 131 VAL A C 1
ATOM 1015 O O . VAL A 1 131 ? 2.741 -1.688 -6.681 1.00 96.50 131 VAL A O 1
ATOM 1018 N N . ASN A 1 132 ? 0.885 -1.151 -7.836 1.00 97.69 132 ASN A N 1
ATOM 1019 C CA . ASN A 1 132 ? 0.294 -0.259 -6.849 1.00 97.69 132 ASN A CA 1
ATOM 1020 C C . ASN A 1 132 ? -0.506 -1.083 -5.837 1.00 97.69 132 ASN A C 1
ATOM 1022 O O . ASN A 1 132 ? -1.305 -1.933 -6.222 1.00 97.69 132 ASN A O 1
ATOM 1026 N N . TYR A 1 133 ? -0.321 -0.826 -4.545 1.00 97.31 133 TYR A N 1
ATOM 1027 C CA . TYR A 1 133 ? -1.041 -1.507 -3.470 1.00 97.31 133 TYR A CA 1
ATOM 1028 C C . TYR A 1 133 ? -1.081 -0.633 -2.218 1.00 97.31 133 TYR A C 1
ATOM 1030 O O . TYR A 1 133 ? -0.199 0.198 -2.012 1.00 97.31 133 TYR A O 1
ATOM 1038 N N . LEU A 1 134 ? -2.102 -0.813 -1.380 1.00 95.94 134 LEU A N 1
ATOM 1039 C CA . LEU A 1 134 ? -2.161 -0.185 -0.051 1.00 95.94 134 LEU A CA 1
ATOM 1040 C C . LEU A 1 134 ? -1.849 -1.175 1.066 1.00 95.94 134 LEU A C 1
ATOM 1042 O O . LEU A 1 134 ? -1.341 -0.778 2.111 1.00 95.94 134 LEU A O 1
ATOM 1046 N N . THR A 1 135 ? -2.172 -2.443 0.852 1.00 96.44 135 THR A N 1
ATOM 1047 C CA . THR A 1 135 ? -2.105 -3.515 1.841 1.00 96.44 135 THR A CA 1
ATOM 1048 C C . THR A 1 135 ? -1.593 -4.776 1.164 1.00 96.44 135 THR A C 1
ATOM 1050 O O . THR A 1 135 ? -1.776 -4.985 -0.038 1.00 96.44 135 THR A O 1
ATOM 1053 N N . SER A 1 136 ? -0.899 -5.607 1.928 1.00 95.69 136 SER A N 1
ATOM 1054 C CA . SER A 1 136 ? -0.390 -6.902 1.485 1.00 95.69 136 SER A CA 1
ATOM 1055 C C . SER A 1 136 ? -0.515 -7.899 2.637 1.00 95.69 136 SER A C 1
ATOM 1057 O O . SER A 1 136 ? -1.241 -7.663 3.601 1.00 95.69 136 SER A O 1
ATOM 1059 N N . HIS A 1 137 ? 0.144 -9.047 2.529 1.00 94.25 137 HIS A N 1
ATOM 1060 C CA . HIS A 1 137 ? 0.251 -9.956 3.665 1.00 94.25 137 HIS A CA 1
ATOM 1061 C C . HIS A 1 137 ? 1.097 -9.362 4.808 1.00 94.25 137 HIS A C 1
ATOM 1063 O O . HIS A 1 137 ? 0.858 -9.718 5.956 1.00 94.25 137 HIS A O 1
ATOM 1069 N N . ASP A 1 138 ? 2.008 -8.433 4.493 1.00 93.88 138 ASP A N 1
ATOM 1070 C CA . ASP A 1 138 ? 2.858 -7.732 5.456 1.00 93.88 138 ASP A CA 1
ATOM 1071 C C . ASP A 1 138 ? 2.236 -6.401 5.902 1.00 93.88 138 ASP A C 1
ATOM 1073 O O . ASP A 1 138 ? 2.073 -5.461 5.106 1.00 93.88 138 ASP A O 1
ATOM 1077 N N . GLY A 1 139 ? 1.983 -6.272 7.202 1.00 95.62 139 GLY A N 1
ATOM 1078 C CA . GLY A 1 139 ? 1.346 -5.108 7.809 1.00 95.62 139 GLY A CA 1
ATOM 1079 C C . GLY A 1 139 ? -0.165 -5.277 7.957 1.00 95.62 139 GLY A C 1
ATOM 1080 O O . GLY A 1 139 ? -0.706 -6.382 7.906 1.00 95.62 139 GLY A O 1
ATOM 1081 N N . PHE A 1 140 ? -0.862 -4.163 8.165 1.00 97.25 140 PHE A N 1
ATOM 1082 C CA . PHE A 1 140 ? -2.308 -4.191 8.368 1.00 97.25 140 PHE A CA 1
ATOM 1083 C C . PHE A 1 140 ? -3.116 -4.615 7.133 1.00 97.25 140 PHE A C 1
ATOM 1085 O O . PHE A 1 140 ? -2.781 -4.317 5.982 1.00 97.25 140 PHE A O 1
ATOM 1092 N N . THR A 1 141 ? -4.271 -5.225 7.410 1.00 97.19 141 THR A N 1
ATOM 1093 C CA . THR A 1 141 ? -5.391 -5.318 6.463 1.00 97.19 141 THR A CA 1
ATOM 1094 C C . THR A 1 141 ? -5.958 -3.928 6.154 1.00 97.19 141 THR A C 1
ATOM 1096 O O . THR A 1 141 ? -5.723 -2.967 6.894 1.00 97.19 141 THR A O 1
ATOM 1099 N N . LEU A 1 142 ? -6.751 -3.788 5.086 1.00 97.06 142 LEU A N 1
ATOM 1100 C CA . LEU A 1 142 ? -7.304 -2.470 4.735 1.00 97.06 142 LEU A CA 1
ATOM 1101 C C . LEU A 1 142 ? -8.286 -1.950 5.789 1.00 97.06 142 LEU A C 1
ATOM 1103 O O . LEU A 1 142 ? -8.377 -0.742 6.009 1.00 97.06 142 LEU A O 1
ATOM 1107 N N . TYR A 1 143 ? -9.008 -2.854 6.451 1.00 97.62 143 TYR A N 1
ATOM 1108 C CA . TYR A 1 143 ? -9.882 -2.485 7.554 1.00 97.62 143 TYR A CA 1
ATOM 1109 C C . TYR A 1 143 ? -9.085 -2.116 8.812 1.00 97.62 143 TYR A C 1
ATOM 1111 O O . TYR A 1 143 ? -9.405 -1.119 9.463 1.00 97.62 143 TYR A O 1
ATOM 1119 N N . ASP A 1 144 ? -8.019 -2.852 9.133 1.00 97.44 144 ASP A N 1
ATOM 1120 C CA . ASP A 1 144 ? -7.208 -2.555 10.317 1.00 97.44 144 ASP A CA 1
ATOM 1121 C C . ASP A 1 144 ? -6.444 -1.234 10.173 1.00 97.44 144 ASP A C 1
ATOM 1123 O O . ASP A 1 144 ? -6.331 -0.486 11.144 1.00 97.44 144 ASP A O 1
ATOM 1127 N N . LEU A 1 145 ? -6.042 -0.873 8.948 1.00 96.94 145 LEU A N 1
ATOM 1128 C CA . LEU A 1 145 ? -5.432 0.422 8.629 1.00 96.94 145 LEU A CA 1
ATOM 1129 C C . LEU A 1 145 ? -6.314 1.614 9.050 1.00 96.94 145 LEU A C 1
ATOM 1131 O O . LEU A 1 145 ? -5.794 2.678 9.390 1.00 96.94 145 LEU A O 1
ATOM 1135 N N . VAL A 1 146 ? -7.642 1.447 9.033 1.00 97.25 146 VAL A N 1
ATOM 1136 C CA . VAL A 1 146 ? -8.606 2.488 9.435 1.00 97.25 146 VAL A CA 1
ATOM 1137 C C . VAL A 1 146 ? -9.175 2.280 10.846 1.00 97.25 146 VAL A C 1
ATOM 1139 O O . VAL A 1 146 ? -10.031 3.050 11.288 1.00 97.25 146 VAL A O 1
ATOM 1142 N N . SER A 1 147 ? -8.721 1.243 11.557 1.00 97.50 147 SER A N 1
ATOM 1143 C CA . SER A 1 147 ? -9.297 0.811 12.840 1.00 97.50 147 SER A CA 1
ATOM 1144 C C . SER A 1 147 ? -8.294 0.771 13.991 1.00 97.50 147 SER A C 1
ATOM 1146 O O . SER A 1 147 ? -8.705 0.866 15.145 1.00 97.50 147 SER A O 1
ATOM 1148 N N . TYR A 1 148 ? -6.993 0.706 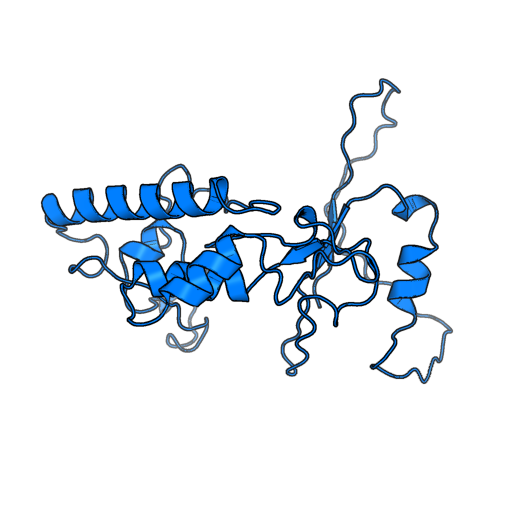13.704 1.00 97.44 148 TYR A N 1
ATOM 1149 C CA . TYR A 1 148 ? -5.932 0.596 14.705 1.00 97.44 148 TYR A CA 1
ATOM 1150 C C . TYR A 1 148 ? -4.837 1.631 14.457 1.00 97.44 148 TYR A C 1
ATOM 1152 O O . TYR A 1 148 ? -4.407 1.822 13.325 1.00 97.44 148 TYR A O 1
ATOM 1160 N N . ASN A 1 149 ? -4.354 2.288 15.512 1.00 96.25 149 ASN A N 1
ATOM 1161 C CA . ASN A 1 149 ? -3.172 3.156 15.461 1.00 96.25 149 ASN A CA 1
ATOM 1162 C C . ASN A 1 149 ? -1.901 2.433 15.912 1.00 96.25 149 ASN A C 1
ATOM 1164 O O . ASN A 1 149 ? -0.804 2.939 15.690 1.00 96.25 149 ASN A O 1
ATOM 1168 N N . ARG A 1 150 ? -2.032 1.305 16.618 1.00 94.69 150 ARG A N 1
ATOM 1169 C CA . ARG A 1 150 ? -0.896 0.531 17.131 1.00 94.69 150 ARG A CA 1
ATOM 1170 C C . ARG A 1 150 ? -1.052 -0.937 16.782 1.00 94.69 150 ARG A C 1
ATOM 1172 O O . ARG A 1 150 ? -2.148 -1.485 16.883 1.00 94.69 150 ARG A O 1
ATOM 1179 N N . LYS A 1 151 ? 0.065 -1.577 16.441 1.00 95.69 151 LYS A N 1
ATOM 1180 C CA . LYS A 1 151 ? 0.119 -3.027 16.250 1.00 95.69 151 LYS A CA 1
ATOM 1181 C C . LYS A 1 151 ? -0.145 -3.782 17.555 1.00 95.69 151 LYS A C 1
ATOM 1183 O O . LYS A 1 151 ? 0.258 -3.357 18.646 1.00 95.69 151 LYS A O 1
ATOM 1188 N N . ASN A 1 152 ? -0.816 -4.914 17.413 1.00 95.81 152 ASN A N 1
ATOM 1189 C CA . ASN A 1 152 ? -1.291 -5.804 18.460 1.00 95.81 152 ASN A CA 1
ATOM 1190 C C . ASN A 1 152 ? -0.831 -7.242 18.159 1.00 95.81 152 ASN A C 1
ATOM 1192 O O . ASN A 1 152 ? -1.627 -8.148 17.919 1.00 95.81 152 ASN A O 1
ATOM 1196 N N . ASN A 1 153 ? 0.484 -7.440 18.193 1.00 97.19 153 ASN A N 1
ATOM 1197 C CA . ASN A 1 153 ? 1.177 -8.683 17.845 1.00 97.19 153 ASN A CA 1
ATOM 1198 C C . ASN A 1 153 ? 1.508 -9.522 19.094 1.00 97.19 153 ASN A C 1
ATOM 1200 O O . ASN A 1 153 ? 2.352 -10.415 19.065 1.00 97.19 153 ASN A O 1
ATOM 1204 N N . TRP A 1 154 ? 0.869 -9.253 20.241 1.00 95.69 154 TRP A N 1
ATOM 1205 C CA . TRP A 1 154 ? 1.176 -9.934 21.510 1.00 95.69 154 TRP A CA 1
ATOM 1206 C C . TRP A 1 154 ? 1.039 -11.457 21.429 1.00 95.69 154 TRP A C 1
ATOM 1208 O O . TRP A 1 154 ? 1.801 -12.178 22.075 1.00 95.69 154 TRP A O 1
ATOM 1218 N N . LEU A 1 155 ? 0.097 -11.945 20.618 1.00 95.31 155 LEU A N 1
ATOM 1219 C CA . LEU A 1 155 ? -0.147 -13.375 20.424 1.00 95.31 155 LEU A CA 1
ATOM 1220 C C . LEU A 1 155 ? 0.991 -14.090 19.680 1.00 95.31 155 LEU A C 1
ATOM 1222 O O . LEU A 1 155 ? 1.097 -15.308 19.789 1.00 95.31 155 LEU A O 1
ATOM 1226 N N . ASN A 1 156 ? 1.877 -13.349 19.012 1.00 96.12 156 ASN A N 1
ATOM 1227 C CA . ASN A 1 156 ? 3.015 -13.904 18.278 1.00 96.12 156 ASN A CA 1
ATOM 1228 C C . ASN A 1 156 ? 4.146 -14.360 19.218 1.00 96.12 156 ASN A C 1
ATOM 1230 O O . ASN A 1 156 ? 5.075 -15.039 18.795 1.00 96.12 156 ASN A O 1
ATOM 1234 N N . GLY A 1 157 ? 4.098 -13.992 20.506 1.00 96.38 157 GLY A N 1
ATOM 1235 C CA . GLY A 1 157 ? 5.071 -14.438 21.512 1.00 96.38 157 GLY A CA 1
ATOM 1236 C C . GLY A 1 157 ? 6.399 -13.670 21.530 1.00 96.38 157 GLY A C 1
ATOM 1237 O O . GLY A 1 157 ? 7.264 -13.977 22.346 1.00 96.38 157 GLY A O 1
ATOM 1238 N N . HIS A 1 158 ? 6.554 -12.632 20.703 1.00 95.50 158 HIS A N 1
ATOM 1239 C CA . HIS A 1 158 ? 7.768 -11.806 20.618 1.00 95.50 158 HIS A CA 1
ATOM 1240 C C . HIS A 1 158 ? 7.658 -10.479 21.391 1.00 95.50 158 HIS A C 1
ATOM 1242 O O . HIS A 1 158 ? 8.388 -9.523 21.127 1.00 95.50 158 HIS A O 1
ATOM 1248 N N . GLY A 1 159 ? 6.725 -10.391 22.345 1.00 95.25 159 GLY A N 1
ATOM 1249 C CA . GLY A 1 159 ? 6.547 -9.200 23.179 1.00 95.25 159 GLY A CA 1
ATOM 1250 C C . GLY A 1 159 ? 6.157 -7.946 22.389 1.00 95.25 159 GLY A C 1
ATOM 1251 O O . GLY A 1 159 ? 6.567 -6.852 22.766 1.00 95.25 159 GLY A O 1
ATOM 1252 N N . ASN A 1 160 ? 5.406 -8.109 21.291 1.00 95.25 160 ASN A N 1
ATOM 1253 C CA . ASN A 1 160 ? 4.977 -7.034 20.385 1.00 95.25 160 ASN A CA 1
ATOM 1254 C C . ASN A 1 160 ? 6.135 -6.267 19.712 1.00 95.25 160 ASN A C 1
ATOM 1256 O O . ASN A 1 160 ? 5.974 -5.112 19.313 1.00 95.25 160 ASN A O 1
ATOM 1260 N N . THR A 1 161 ? 7.320 -6.879 19.625 1.00 95.56 161 THR A N 1
ATOM 1261 C CA . THR A 1 161 ? 8.503 -6.266 18.992 1.00 95.56 161 THR A CA 1
ATOM 1262 C C . THR A 1 161 ? 8.608 -6.579 17.501 1.00 95.56 161 THR A C 1
ATOM 1264 O O . THR A 1 161 ? 9.274 -5.852 16.770 1.00 95.56 161 THR A O 1
ATOM 1267 N N . ASP A 1 162 ? 7.915 -7.615 17.040 1.00 95.50 162 ASP A N 1
ATOM 1268 C CA . ASP A 1 162 ? 7.829 -8.041 15.649 1.00 95.50 162 ASP A CA 1
ATOM 1269 C C . ASP A 1 162 ? 6.818 -7.204 14.842 1.00 95.50 162 ASP A C 1
ATOM 1271 O O . ASP A 1 162 ? 5.954 -6.538 15.418 1.00 95.50 162 ASP A O 1
ATOM 1275 N N . GLY A 1 163 ? 6.940 -7.214 13.512 1.00 92.00 163 GLY A N 1
ATOM 1276 C CA . GLY A 1 163 ? 6.152 -6.377 12.596 1.00 92.00 163 GLY A CA 1
ATOM 1277 C C . GLY A 1 163 ? 6.658 -4.932 12.468 1.00 92.00 163 GLY A C 1
ATOM 1278 O O . GLY A 1 163 ? 7.280 -4.381 13.382 1.00 92.00 163 GLY A O 1
ATOM 1279 N N . ALA A 1 164 ? 6.395 -4.308 11.319 1.00 89.19 164 ALA A N 1
ATOM 1280 C CA . ALA A 1 164 ? 6.724 -2.902 11.069 1.00 89.19 164 ALA A CA 1
ATOM 1281 C C . ALA A 1 164 ? 5.716 -1.954 11.748 1.00 89.19 164 ALA A C 1
ATOM 1283 O O . ALA A 1 164 ? 4.691 -2.393 12.261 1.00 89.19 164 ALA A O 1
ATOM 1284 N N . GLU A 1 165 ? 6.002 -0.654 11.767 1.00 91.19 165 GLU A N 1
ATOM 1285 C CA . GLU A 1 165 ? 4.993 0.360 12.096 1.00 91.19 165 GLU A CA 1
ATOM 1286 C C . GLU A 1 165 ? 4.253 0.755 10.812 1.00 91.19 165 GLU A C 1
ATOM 1288 O O . GLU A 1 165 ? 4.887 1.002 9.786 1.00 91.19 165 GLU A O 1
ATOM 1293 N N . ASP A 1 166 ? 2.923 0.824 10.862 1.00 91.81 166 ASP A N 1
ATOM 1294 C CA . ASP A 1 166 ? 2.085 1.200 9.719 1.00 91.81 166 ASP A CA 1
ATOM 1295 C C . ASP A 1 166 ? 1.641 2.672 9.804 1.00 91.81 166 ASP A C 1
ATOM 1297 O O . ASP A 1 166 ? 1.481 3.252 10.882 1.00 91.81 166 ASP A O 1
ATOM 1301 N N . PHE A 1 167 ? 1.376 3.291 8.650 1.00 96.00 167 PHE A N 1
ATOM 1302 C CA . PHE A 1 167 ? 0.804 4.639 8.576 1.00 96.00 167 PHE A CA 1
ATOM 1303 C C . PHE A 1 167 ? -0.729 4.588 8.661 1.00 96.00 167 PHE A C 1
ATOM 1305 O O . PHE A 1 167 ? -1.434 4.924 7.712 1.00 96.00 167 PHE A O 1
ATOM 1312 N N . SER A 1 168 ? -1.250 4.143 9.801 1.00 95.75 168 SER A N 1
ATOM 1313 C CA . SER A 1 168 ? -2.682 3.924 10.021 1.00 95.75 168 SER A CA 1
ATOM 1314 C C . SER A 1 168 ? -3.378 5.079 10.754 1.00 95.75 168 SER A C 1
ATOM 1316 O O . SER A 1 168 ? -2.735 5.954 11.347 1.00 95.75 168 SER A O 1
ATOM 1318 N N . TRP A 1 169 ? -4.714 5.093 10.699 1.00 97.19 169 TRP A N 1
ATOM 1319 C CA . TRP A 1 169 ? -5.555 5.991 11.491 1.00 97.19 169 TRP A CA 1
ATOM 1320 C C . TRP A 1 169 ? -6.844 5.298 11.926 1.00 97.19 169 TRP A C 1
ATOM 1322 O O . TRP A 1 169 ? -7.713 5.019 11.109 1.00 97.19 169 TRP A O 1
ATOM 1332 N N . ASN A 1 170 ? -7.027 5.119 13.230 1.00 96.88 170 ASN A N 1
ATOM 1333 C CA . ASN A 1 170 ? -8.174 4.431 13.830 1.00 96.88 170 ASN A CA 1
ATOM 1334 C C . ASN A 1 170 ? -9.548 5.134 13.679 1.00 96.88 170 ASN A C 1
ATOM 1336 O O . ASN A 1 170 ? -10.539 4.715 14.282 1.00 96.88 170 ASN A O 1
ATOM 1340 N N . CYS A 1 171 ? -9.621 6.230 12.916 1.00 96.56 171 CYS A N 1
ATOM 1341 C CA . CYS A 1 171 ? -10.822 7.051 12.733 1.00 96.56 171 CYS A CA 1
ATOM 1342 C C . CYS A 1 171 ? -11.406 7.629 14.040 1.00 96.56 171 CYS A C 1
ATOM 1344 O O . CYS A 1 171 ? -12.579 7.993 14.081 1.00 96.56 171 CYS A O 1
ATOM 1346 N N . GLY A 1 172 ? -10.595 7.740 15.099 1.00 96.00 172 GLY A N 1
ATOM 1347 C CA . GLY A 1 172 ? -10.979 8.310 16.394 1.00 96.00 172 GLY A CA 1
ATOM 1348 C C . GLY A 1 172 ? -11.359 7.292 17.477 1.00 96.00 172 GLY A C 1
ATOM 1349 O O . GLY A 1 172 ? -11.581 7.701 18.614 1.00 96.00 172 GLY A O 1
ATOM 1350 N N . TRP A 1 173 ? -11.394 5.991 17.171 1.00 97.69 173 TRP A N 1
ATOM 1351 C CA . TRP A 1 173 ? -11.689 4.925 18.138 1.00 97.69 173 TRP A CA 1
ATOM 1352 C C . TRP A 1 173 ? -10.756 3.736 17.917 1.00 97.69 173 TRP A C 1
ATOM 1354 O O . TRP A 1 173 ? -10.637 3.279 16.788 1.00 97.69 173 TRP A O 1
ATOM 1364 N N . GLU A 1 174 ? -10.086 3.225 18.950 1.00 97.25 174 GLU A N 1
ATOM 1365 C CA . GLU A 1 174 ? -9.114 2.133 18.782 1.00 97.25 174 GLU A CA 1
ATOM 1366 C C . GLU A 1 174 ? -9.807 0.764 18.769 1.00 97.25 174 GLU A C 1
ATOM 1368 O O . GLU A 1 174 ? -10.481 0.388 19.727 1.00 97.25 174 GLU A O 1
ATOM 1373 N N . GLY A 1 175 ? -9.595 0.003 17.697 1.00 95.69 175 GLY A N 1
ATOM 1374 C CA . GLY A 1 175 ? -10.079 -1.364 17.544 1.00 95.69 175 GLY A CA 1
ATOM 1375 C C . GLY A 1 175 ? -11.582 -1.486 17.301 1.00 95.69 175 GLY A C 1
ATOM 1376 O O . GLY A 1 175 ? -12.239 -0.545 16.847 1.00 95.69 175 GLY A O 1
ATOM 1377 N N . ASP A 1 176 ? -12.109 -2.680 17.571 1.00 94.12 176 ASP A N 1
ATOM 1378 C CA . ASP A 1 176 ? -13.461 -3.098 17.166 1.00 94.12 176 ASP A CA 1
ATOM 1379 C C . ASP A 1 176 ? -14.453 -3.283 18.320 1.00 94.12 176 ASP A C 1
ATOM 1381 O O . ASP A 1 176 ? -15.607 -3.654 18.105 1.00 94.12 176 ASP A O 1
ATOM 1385 N N . VAL A 1 177 ? -14.028 -3.018 19.554 1.00 94.69 177 VAL A N 1
ATOM 1386 C CA . VAL A 1 177 ? -14.885 -3.156 20.736 1.00 94.69 177 VAL A CA 1
ATOM 1387 C C . VAL A 1 177 ? -15.649 -1.855 20.972 1.00 94.69 177 VAL A C 1
ATOM 1389 O O . VAL A 1 177 ? -15.044 -0.785 20.994 1.00 94.69 177 VAL A O 1
ATOM 1392 N N . ASP A 1 178 ? -16.970 -1.956 21.152 1.00 95.69 178 ASP A N 1
ATOM 1393 C CA . ASP A 1 178 ? -17.877 -0.846 21.490 1.00 95.69 178 ASP A CA 1
ATOM 1394 C C . ASP A 1 178 ? -17.774 0.378 20.558 1.00 95.69 178 ASP A C 1
ATOM 1396 O O . ASP A 1 178 ? -17.909 1.524 20.987 1.00 95.69 178 ASP A O 1
ATOM 1400 N N . VAL A 1 179 ? -17.540 0.137 19.263 1.00 96.75 179 VAL A N 1
ATOM 1401 C CA . VAL A 1 179 ? -17.320 1.206 18.278 1.00 96.75 179 VAL A CA 1
ATOM 1402 C C . VAL A 1 179 ? -18.601 2.021 18.051 1.00 96.75 179 VAL A C 1
ATOM 1404 O O . VAL A 1 179 ? -19.635 1.450 17.680 1.00 96.75 179 VAL A O 1
ATOM 1407 N N . PRO A 1 180 ? -18.547 3.357 18.189 1.00 97.88 180 PRO A N 1
ATOM 1408 C CA . PRO A 1 180 ? -19.652 4.235 17.823 1.00 97.88 180 PRO A CA 1
ATOM 1409 C C . PRO A 1 180 ? -20.071 4.078 16.350 1.00 97.88 180 PRO A C 1
ATOM 1411 O O . PRO A 1 180 ? -19.247 3.868 15.456 1.00 97.88 180 PRO A O 1
ATOM 1414 N N . GLY A 1 181 ? -21.374 4.188 16.074 1.00 97.94 181 GLY A N 1
ATOM 1415 C CA . GLY A 1 181 ? -21.920 3.960 14.729 1.00 97.94 181 GLY A CA 1
ATOM 1416 C C . GLY A 1 181 ? -21.415 4.945 13.666 1.00 97.94 181 GLY A C 1
ATOM 1417 O O . GLY A 1 181 ? -21.206 4.556 12.518 1.00 97.94 181 GLY A O 1
ATOM 1418 N N . ASP A 1 182 ? -21.166 6.196 14.052 1.00 98.12 182 ASP A N 1
ATOM 1419 C CA . ASP A 1 182 ? -20.579 7.241 13.207 1.00 98.12 182 ASP A CA 1
ATOM 1420 C C . ASP A 1 182 ? -19.121 6.934 12.829 1.00 98.12 182 ASP A C 1
ATOM 1422 O O . ASP A 1 182 ? -18.719 7.133 11.679 1.00 98.12 182 ASP A O 1
ATOM 1426 N N . VAL A 1 183 ? -18.343 6.357 13.751 1.00 98.12 183 VAL A N 1
ATOM 1427 C CA . VAL A 1 183 ? -16.978 5.886 13.468 1.00 98.12 183 VAL A CA 1
ATOM 1428 C C . VAL A 1 183 ? -16.995 4.719 12.477 1.00 98.12 183 VAL A C 1
ATOM 1430 O O . VAL A 1 183 ? -16.211 4.711 11.527 1.00 98.12 183 VAL A O 1
ATOM 1433 N N . LEU A 1 184 ? -17.916 3.759 12.622 1.00 97.38 184 LEU A N 1
ATOM 1434 C CA . LEU A 1 184 ? -18.058 2.656 11.659 1.00 97.38 184 LEU A CA 1
ATOM 1435 C C . LEU A 1 184 ? -18.412 3.156 10.250 1.00 97.38 184 LEU A C 1
ATOM 1437 O O . LEU A 1 184 ? -17.895 2.642 9.253 1.00 97.38 184 LEU A O 1
ATOM 1441 N N . GLU A 1 185 ? -19.277 4.166 10.145 1.00 97.88 185 GLU A N 1
ATOM 1442 C CA . GLU A 1 185 ? -19.602 4.795 8.864 1.00 97.88 185 GLU A CA 1
ATOM 1443 C C . GLU A 1 185 ? -18.379 5.488 8.246 1.00 97.88 185 GLU A C 1
ATOM 1445 O O . GLU A 1 185 ? -18.101 5.312 7.052 1.00 97.88 185 GLU A O 1
ATOM 1450 N N . LEU A 1 186 ? -17.607 6.214 9.061 1.00 97.69 186 LEU A N 1
ATOM 1451 C CA . LEU A 1 186 ? -16.364 6.851 8.639 1.00 97.69 186 LEU A CA 1
ATOM 1452 C C . LEU A 1 186 ? -15.345 5.824 8.128 1.00 97.69 186 LEU A C 1
ATOM 1454 O O . LEU A 1 186 ? -14.826 5.999 7.024 1.00 97.69 186 LEU A O 1
ATOM 1458 N N . ARG A 1 187 ? -15.118 4.726 8.859 1.00 97.69 187 ARG A N 1
ATOM 1459 C CA . ARG A 1 187 ? -14.215 3.637 8.446 1.00 97.69 187 ARG A CA 1
ATOM 1460 C C . ARG A 1 187 ? -14.616 3.051 7.095 1.00 97.69 187 ARG A C 1
ATOM 1462 O O . ARG A 1 187 ? -13.796 2.964 6.184 1.00 97.69 187 ARG A O 1
ATOM 1469 N N . ARG A 1 188 ? -15.905 2.750 6.898 1.00 97.06 188 ARG A N 1
ATOM 1470 C CA . ARG A 1 188 ? -16.433 2.265 5.605 1.00 97.06 188 ARG A CA 1
ATOM 1471 C C . ARG A 1 188 ? -16.249 3.272 4.473 1.00 97.06 188 ARG A C 1
ATOM 1473 O O . ARG A 1 188 ? -16.114 2.887 3.311 1.00 97.06 188 ARG A O 1
ATOM 1480 N N . ARG A 1 189 ? -16.301 4.573 4.766 1.00 97.69 189 ARG A N 1
ATOM 1481 C CA . ARG A 1 189 ? -15.993 5.614 3.780 1.00 97.69 189 ARG A CA 1
ATOM 1482 C C . ARG A 1 189 ? -14.502 5.627 3.444 1.00 97.69 189 ARG A C 1
ATOM 1484 O O .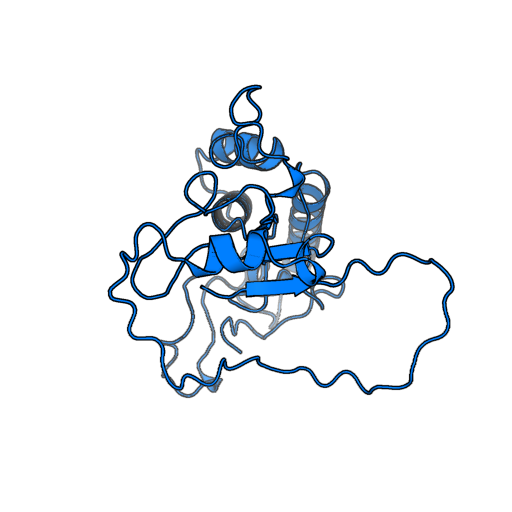 ARG A 1 189 ? -14.182 5.662 2.262 1.00 97.69 189 ARG A O 1
ATOM 1491 N N . GLN A 1 190 ? -13.617 5.521 4.433 1.00 97.12 190 GLN A N 1
ATOM 1492 C CA . GLN A 1 190 ? -12.172 5.490 4.191 1.00 97.12 190 GLN A CA 1
ATOM 1493 C C . GLN A 1 190 ? -11.738 4.268 3.383 1.00 97.12 190 GLN A C 1
ATOM 1495 O O . GLN A 1 190 ? -11.011 4.419 2.407 1.00 97.12 190 GLN A O 1
ATOM 1500 N N . VAL A 1 191 ? -12.275 3.081 3.676 1.00 97.12 191 VAL A N 1
ATOM 1501 C CA . VAL A 1 191 ? -11.998 1.882 2.868 1.00 97.12 191 VAL A CA 1
ATOM 1502 C C . VAL A 1 191 ? -12.402 2.083 1.402 1.00 97.12 191 VAL A C 1
ATOM 1504 O O . VAL A 1 191 ? -11.644 1.748 0.493 1.00 97.12 191 VAL A O 1
ATOM 1507 N N . ARG A 1 192 ? -13.565 2.699 1.149 1.00 97.12 192 ARG A N 1
ATOM 1508 C CA . ARG A 1 192 ? -13.998 3.039 -0.217 1.00 97.12 192 ARG A CA 1
ATOM 1509 C C . ARG A 1 192 ? -13.092 4.079 -0.878 1.00 97.12 192 ARG A C 1
ATOM 1511 O O . ARG A 1 192 ? -12.827 3.953 -2.069 1.00 97.12 192 ARG A O 1
ATOM 1518 N N . ASN A 1 193 ? -12.601 5.068 -0.131 1.00 96.56 193 ASN A N 1
ATOM 1519 C CA . ASN A 1 193 ? -11.649 6.056 -0.643 1.00 96.56 193 ASN A CA 1
ATOM 1520 C C . ASN A 1 193 ? -10.333 5.387 -1.064 1.00 96.56 193 ASN A C 1
ATOM 1522 O O . ASN A 1 193 ? -9.867 5.609 -2.179 1.00 96.56 193 ASN A O 1
ATOM 1526 N N . CYS A 1 194 ? -9.776 4.527 -0.207 1.00 96.19 194 CYS A N 1
ATOM 1527 C CA . CYS A 1 194 ? -8.589 3.722 -0.493 1.00 96.19 194 CYS A CA 1
ATOM 1528 C C . CYS A 1 194 ? -8.754 2.884 -1.761 1.00 96.19 194 CYS A C 1
ATOM 1530 O O . CYS A 1 194 ? -7.916 2.939 -2.660 1.00 96.19 194 CYS A O 1
ATOM 1532 N N . PHE A 1 195 ? -9.862 2.146 -1.851 1.00 95.88 195 PHE A N 1
ATOM 1533 C CA . PHE A 1 195 ? -10.179 1.332 -3.019 1.00 95.88 195 PHE A CA 1
ATOM 1534 C C . PHE A 1 195 ? -10.288 2.179 -4.293 1.00 95.88 195 PHE A C 1
ATOM 1536 O O . PHE A 1 195 ? -9.720 1.832 -5.325 1.00 95.88 195 PHE A O 1
ATOM 1543 N N . CYS A 1 196 ? -10.980 3.317 -4.217 1.00 96.44 196 CYS A N 1
ATOM 1544 C CA . CYS A 1 196 ? -11.143 4.233 -5.340 1.00 96.44 196 CYS A CA 1
ATOM 1545 C C . CYS A 1 196 ? -9.789 4.744 -5.853 1.00 96.44 196 CYS A C 1
ATOM 1547 O O . CYS A 1 196 ? -9.516 4.658 -7.047 1.00 96.44 196 CYS A O 1
ATOM 1549 N N . LEU A 1 197 ? -8.912 5.212 -4.959 1.00 96.31 197 LEU A N 1
ATOM 1550 C CA . LEU A 1 197 ? -7.588 5.710 -5.344 1.00 96.31 197 LEU A CA 1
ATOM 1551 C C . LEU A 1 197 ? -6.707 4.618 -5.948 1.00 96.31 197 LEU A C 1
ATOM 1553 O O . LEU A 1 197 ? -6.014 4.882 -6.925 1.00 96.31 197 LEU A O 1
ATOM 1557 N N . LEU A 1 198 ? -6.755 3.397 -5.410 1.00 96.81 198 LEU A N 1
ATOM 1558 C CA . LEU A 1 198 ? -6.016 2.266 -5.968 1.00 96.81 198 LEU A CA 1
ATOM 1559 C C . LEU A 1 198 ? -6.455 1.946 -7.401 1.00 96.81 198 LEU A C 1
ATOM 1561 O O . LEU A 1 198 ? -5.612 1.747 -8.268 1.00 96.81 198 LEU A O 1
ATOM 1565 N N . MET A 1 199 ? -7.766 1.906 -7.644 1.00 96.12 199 MET A N 1
ATOM 1566 C CA . MET A 1 199 ? -8.323 1.535 -8.948 1.00 96.12 199 MET A CA 1
ATOM 1567 C C . MET A 1 199 ? -8.222 2.648 -9.996 1.00 96.12 199 MET A C 1
ATOM 1569 O O . MET A 1 199 ? -8.263 2.356 -11.189 1.00 96.12 199 MET A O 1
ATOM 1573 N N . LEU A 1 200 ? -8.124 3.910 -9.569 1.00 96.06 200 LEU A N 1
ATOM 1574 C CA . LEU A 1 200 ? -7.966 5.062 -10.462 1.00 96.06 200 LEU A CA 1
ATOM 1575 C C . LEU A 1 200 ? -6.502 5.405 -10.758 1.00 96.06 200 LEU A C 1
ATOM 1577 O O . LEU A 1 200 ? -6.239 6.101 -11.737 1.00 96.06 200 LEU A O 1
ATOM 1581 N N . ALA A 1 201 ? -5.564 4.958 -9.923 1.00 96.75 201 ALA A N 1
ATOM 1582 C CA . ALA A 1 201 ? -4.145 5.193 -10.142 1.00 96.75 201 ALA A CA 1
ATOM 1583 C C . ALA A 1 201 ? -3.647 4.486 -11.407 1.00 96.75 201 ALA A C 1
ATOM 1585 O O . ALA A 1 201 ? -3.957 3.319 -11.649 1.00 96.75 201 ALA A O 1
ATOM 1586 N N . ASN A 1 202 ? -2.807 5.171 -12.179 1.00 95.19 202 ASN A N 1
ATOM 1587 C CA . ASN A 1 202 ? -2.132 4.566 -13.315 1.00 95.19 202 ASN A CA 1
ATOM 1588 C C . ASN A 1 202 ? -1.097 3.534 -12.833 1.00 95.19 202 ASN A C 1
ATOM 1590 O O . ASN A 1 202 ? -0.297 3.801 -11.933 1.00 95.19 202 ASN A O 1
ATOM 1594 N N . GLY A 1 203 ? -1.128 2.345 -13.429 1.00 93.69 203 GLY A N 1
ATOM 1595 C CA . GLY A 1 203 ? -0.289 1.206 -13.065 1.00 93.69 203 GLY A CA 1
ATOM 1596 C C . GLY A 1 203 ? -1.093 -0.071 -12.861 1.00 93.69 203 GLY A C 1
ATOM 1597 O O . GLY A 1 203 ? -2.258 -0.159 -13.249 1.00 93.69 203 GLY A O 1
ATOM 1598 N N . THR A 1 204 ? -0.462 -1.091 -12.285 1.00 96.06 204 THR A N 1
ATOM 1599 C CA . THR A 1 204 ? -1.109 -2.379 -12.018 1.00 96.06 204 THR A CA 1
ATOM 1600 C C . THR A 1 204 ? -1.625 -2.408 -10.579 1.00 96.06 204 THR A C 1
ATOM 1602 O O . THR A 1 204 ? -0.807 -2.468 -9.662 1.00 96.06 204 THR A O 1
ATOM 1605 N N . PRO A 1 205 ? -2.947 -2.393 -10.333 1.00 96.81 205 PRO A N 1
ATOM 1606 C CA . PRO A 1 205 ? -3.475 -2.498 -8.979 1.00 96.81 205 PRO A CA 1
ATOM 1607 C C . PRO A 1 205 ? -3.322 -3.929 -8.448 1.00 96.81 205 PRO A C 1
ATOM 1609 O O . PRO A 1 205 ? -3.686 -4.899 -9.116 1.00 96.81 205 PRO A O 1
ATOM 1612 N N . MET A 1 206 ? -2.828 -4.060 -7.220 1.00 96.94 206 MET A N 1
ATOM 1613 C CA . MET A 1 206 ? -2.818 -5.298 -6.449 1.00 96.94 206 MET A CA 1
ATOM 1614 C C . MET A 1 206 ? -3.704 -5.135 -5.216 1.00 96.94 206 MET A C 1
ATOM 1616 O O . MET A 1 206 ? -3.582 -4.169 -4.463 1.00 96.94 206 MET A O 1
ATOM 1620 N N . PHE A 1 207 ? -4.592 -6.106 -5.019 1.00 92.81 207 PHE A N 1
ATOM 1621 C CA . PHE A 1 207 ? -5.553 -6.128 -3.926 1.00 92.81 207 PHE A CA 1
ATOM 1622 C C . PHE A 1 207 ? -5.280 -7.326 -3.016 1.00 92.81 207 PHE A C 1
ATOM 1624 O O . PHE A 1 207 ? -5.106 -8.449 -3.498 1.00 92.81 207 PHE A O 1
ATOM 1631 N N . ARG A 1 208 ? -5.226 -7.091 -1.705 1.00 95.06 208 ARG A N 1
ATOM 1632 C CA . ARG A 1 208 ? -5.059 -8.148 -0.708 1.00 95.06 208 ARG A CA 1
ATOM 1633 C C . ARG A 1 208 ? -6.387 -8.885 -0.540 1.00 95.06 208 ARG A C 1
ATOM 1635 O O . ARG A 1 208 ? -7.423 -8.269 -0.313 1.00 95.06 208 ARG A O 1
ATOM 1642 N N . ILE A 1 209 ? -6.345 -10.211 -0.635 1.00 95.62 209 ILE A N 1
ATOM 1643 C CA . ILE A 1 209 ? -7.528 -11.051 -0.429 1.00 95.62 209 ILE A CA 1
ATOM 1644 C C . ILE A 1 209 ? -8.132 -10.822 0.964 1.00 95.62 209 ILE A C 1
ATOM 1646 O O . ILE A 1 209 ? -7.410 -10.743 1.957 1.00 95.62 209 ILE A O 1
ATOM 1650 N N . GLY A 1 210 ? -9.457 -10.731 1.031 1.00 95.81 210 GLY A N 1
ATOM 1651 C CA . GLY A 1 210 ? -10.217 -10.482 2.252 1.00 95.81 210 GLY A CA 1
ATOM 1652 C C . GLY A 1 210 ? -10.518 -9.005 2.508 1.00 95.81 210 GLY A C 1
ATOM 1653 O O . GLY A 1 210 ? -11.498 -8.704 3.196 1.00 95.81 210 GLY A O 1
ATOM 1654 N N . ASP A 1 211 ? -9.765 -8.072 1.921 1.00 96.31 211 ASP A N 1
ATOM 1655 C CA . ASP A 1 211 ? -10.042 -6.639 2.078 1.00 96.31 211 ASP A CA 1
ATOM 1656 C C . ASP A 1 211 ? -11.392 -6.250 1.441 1.00 96.31 211 ASP A C 1
ATOM 1658 O O . ASP A 1 211 ? -12.032 -5.288 1.868 1.00 96.31 211 ASP A O 1
ATOM 1662 N N . GLU A 1 212 ? -11.897 -7.046 0.492 1.00 94.69 212 GLU A N 1
ATOM 1663 C CA . GLU A 1 212 ? -13.217 -6.891 -0.125 1.00 94.69 212 GLU A CA 1
ATOM 1664 C C . GLU A 1 212 ? -14.369 -7.156 0.858 1.00 94.69 212 GLU A C 1
ATOM 1666 O O . GLU A 1 212 ? -15.484 -6.671 0.657 1.00 94.69 212 GLU A O 1
ATOM 1671 N N . PHE A 1 213 ? -14.090 -7.884 1.942 1.00 95.75 213 PHE A N 1
ATOM 1672 C CA . PHE A 1 213 ? -15.039 -8.210 3.006 1.00 95.75 213 PHE A CA 1
ATOM 1673 C C . PHE A 1 213 ? -14.752 -7.466 4.312 1.00 95.75 213 PHE A C 1
ATOM 1675 O O . PHE A 1 213 ? -15.366 -7.786 5.328 1.00 95.75 213 PHE A O 1
ATOM 1682 N N . LEU A 1 214 ? -13.849 -6.477 4.296 1.00 96.12 214 LEU A N 1
ATOM 1683 C CA . LEU A 1 214 ? -13.366 -5.806 5.507 1.00 96.12 214 LEU A CA 1
ATOM 1684 C C . LEU A 1 214 ? -12.761 -6.801 6.509 1.00 96.12 214 LEU A C 1
ATOM 1686 O O . LEU A 1 214 ? -13.040 -6.733 7.705 1.00 96.12 214 LEU A O 1
ATOM 1690 N N . GLN A 1 215 ? -11.967 -7.759 6.019 1.00 96.88 215 GLN A N 1
ATOM 1691 C CA . GLN A 1 215 ? -11.262 -8.693 6.891 1.00 96.88 215 GLN A CA 1
ATOM 1692 C C . GLN A 1 215 ? -10.405 -7.927 7.904 1.00 96.88 215 GLN A C 1
ATOM 1694 O O . GLN A 1 215 ? -9.685 -7.006 7.535 1.00 96.88 215 GLN A O 1
ATOM 1699 N N . THR A 1 216 ? -10.450 -8.368 9.160 1.00 96.50 216 THR A N 1
ATOM 1700 C CA . THR A 1 216 ? -9.601 -7.881 10.250 1.00 96.50 216 THR A CA 1
ATOM 1701 C C . THR A 1 216 ? -8.682 -8.991 10.755 1.00 96.50 216 THR A C 1
ATOM 1703 O O . THR A 1 216 ? -9.030 -10.175 10.719 1.00 96.50 216 THR A O 1
ATOM 1706 N N . GLN A 1 217 ? -7.510 -8.597 11.239 1.00 96.69 217 GLN A N 1
ATOM 1707 C CA . GLN A 1 217 ? -6.575 -9.410 12.013 1.00 96.69 217 GLN A CA 1
ATOM 1708 C C . GLN A 1 217 ? -6.506 -8.947 13.481 1.00 96.69 217 GLN A C 1
ATOM 1710 O O . GLN A 1 217 ? -5.574 -9.290 14.205 1.00 96.69 217 GLN A O 1
ATOM 1715 N N . GLY A 1 218 ? -7.488 -8.167 13.948 1.00 96.31 218 GLY A N 1
ATOM 1716 C CA . GLY A 1 218 ? -7.566 -7.686 15.330 1.00 96.31 218 GLY A CA 1
ATOM 1717 C C . GLY A 1 218 ? -6.436 -6.724 15.710 1.00 96.31 218 GLY A C 1
ATOM 1718 O O . GLY A 1 218 ? -6.050 -6.647 16.882 1.00 96.31 218 GLY A O 1
ATOM 1719 N N . GLY A 1 219 ? -5.874 -6.032 14.718 1.00 96.31 219 GLY A N 1
ATOM 1720 C CA . GLY A 1 219 ? -4.693 -5.192 14.876 1.00 96.31 219 GLY A CA 1
ATOM 1721 C C . GLY A 1 219 ? -3.369 -5.965 14.905 1.00 96.31 219 GLY A C 1
ATOM 1722 O O . GLY A 1 219 ? -2.344 -5.357 15.196 1.00 96.31 219 GLY A O 1
ATOM 1723 N N . ASN A 1 220 ? -3.343 -7.271 14.626 1.00 97.31 220 ASN A N 1
ATOM 1724 C CA . ASN A 1 220 ? -2.083 -7.959 14.338 1.00 97.31 220 ASN A CA 1
ATOM 1725 C C . ASN A 1 220 ? -1.634 -7.586 12.919 1.00 97.31 220 ASN A C 1
ATOM 1727 O O . ASN A 1 220 ? -2.407 -7.747 11.980 1.00 97.31 220 ASN A O 1
ATOM 1731 N N . ASN A 1 221 ? -0.420 -7.062 12.768 1.00 96.38 221 ASN A N 1
ATOM 1732 C CA . ASN A 1 221 ? 0.131 -6.652 11.472 1.00 96.38 221 ASN A CA 1
ATOM 1733 C C . ASN A 1 221 ? 1.286 -7.550 10.994 1.00 96.38 221 ASN A C 1
ATOM 1735 O O . ASN A 1 221 ? 1.975 -7.226 10.027 1.00 96.38 221 ASN A O 1
ATOM 1739 N N . ASN A 1 222 ? 1.512 -8.660 11.696 1.00 96.44 222 ASN A N 1
ATOM 1740 C CA . ASN A 1 222 ? 2.506 -9.678 11.384 1.00 96.44 222 ASN A CA 1
ATOM 1741 C C . ASN A 1 222 ? 1.967 -11.071 11.786 1.00 96.44 222 ASN A C 1
ATOM 1743 O O . ASN A 1 222 ? 2.477 -11.669 12.734 1.00 96.44 222 ASN A O 1
ATOM 1747 N N . PRO A 1 223 ? 0.864 -11.528 11.167 1.00 88.88 223 PRO A N 1
ATOM 1748 C CA . PRO A 1 223 ? 0.149 -12.748 11.552 1.00 88.88 223 PRO A CA 1
ATOM 1749 C C . PRO A 1 223 ? 0.932 -14.049 11.321 1.00 88.88 223 PRO A C 1
ATOM 1751 O O . PRO A 1 223 ? 1.783 -14.097 10.404 1.00 88.88 223 PRO A O 1
#

Secondary structure (DSSP, 8-state):
--EEEE--------PPP-------------SS------TTS-THHHHHHH-GGGTTSEEEE--B-TTS-B--GGGSS-TTEEEE-HHHHHHHHHHHTT-TT-HHHHHHHHHT-TTTS--STTT---GGGEEE-S--SSS--HHHHTT-SS---GGGSSTT-SSPPP----TTS-SSTT--HHHHHHHHHHHHHHHHHHHHSSSEE---TTGGGT---TT-S--

Foldseek 3Di:
DDKDWAAPPDPDDDDDDDDDDDPDPDDPDDDDDDDPDDPQCDCVLVVLCPPPVNVRIQIEDAQADPVGGHQFAPSRPDLRYQYEPVLLQQLLLLVLLVDPPSPVSLVCQQALVCVRQPCDPVRHRASQSYAHENDELAFFQLLLLQQAQAADQVVVVPNSPDGDHTSGHNQPHHFDPPDDPVSVVVSVVSLVVSVVSQVSGRYHYDHYPPSVVSDGPRRHRND

pLDDT: mean 81.69, std 23.24, range [23.52, 98.12]

Sequence (223 aa):
MMIAVQSAGGIRGRHPPSTSLAAGTWAISHSDVRFCHSLAEPPIFGEIATHPDLADIRLIAEPWDAHGLFQLGQRFPGTMWMQWNAGFRETMQRCMRSEDGLVGNLMTRLYGSDDLFPDDLPFACHPSQSVNYLTSHDGFTLYDLVSYNRKNNWLNGHGNTDGAEDFSWNCGWEGDVDVPGDVLELRRRQVRNCFCLLMLANGTPMFRIGDEFLQTQGGNNNP

Radius of gyration: 20.28 Å; chains: 1; bounding box: 55×52×49 Å